Protein AF-A0A9X8HLZ5-F1 (afdb_monomer_lite)

pLDDT: mean 75.94, std 20.64, range [24.73, 98.62]

Structure (mmCIF, N/CA/C/O backbone):
data_AF-A0A9X8HLZ5-F1
#
_entry.id   AF-A0A9X8HLZ5-F1
#
loop_
_atom_site.group_PDB
_atom_site.id
_atom_site.type_symbol
_atom_site.label_atom_id
_atom_site.label_alt_id
_atom_site.label_comp_id
_atom_site.label_asym_id
_atom_site.label_entity_id
_atom_site.label_seq_id
_atom_site.pdbx_PDB_ins_code
_atom_site.Cartn_x
_atom_site.Cartn_y
_atom_site.Cartn_z
_atom_site.occupancy
_atom_site.B_iso_or_equiv
_atom_site.auth_seq_id
_atom_site.auth_comp_id
_atom_site.auth_asym_id
_atom_site.auth_atom_id
_atom_site.pdbx_PDB_model_num
ATOM 1 N N . MET A 1 1 ? 33.616 -67.149 -37.146 1.00 37.12 1 MET A N 1
ATOM 2 C CA . MET A 1 1 ? 33.728 -65.700 -37.429 1.00 37.12 1 MET A CA 1
ATOM 3 C C . MET A 1 1 ? 32.736 -64.942 -36.560 1.00 37.12 1 MET A C 1
ATOM 5 O O . MET A 1 1 ? 31.757 -65.526 -36.123 1.00 37.12 1 MET A O 1
ATOM 9 N N . ARG A 1 2 ? 33.101 -63.704 -36.229 1.00 33.69 2 ARG A N 1
ATOM 10 C CA . ARG A 1 2 ? 32.621 -62.844 -35.140 1.00 33.69 2 ARG A CA 1
ATOM 11 C C . ARG A 1 2 ? 31.126 -62.488 -35.168 1.00 33.69 2 ARG A C 1
ATOM 13 O O . ARG A 1 2 ? 30.494 -62.463 -36.214 1.00 33.69 2 ARG A O 1
ATOM 20 N N . ALA A 1 3 ? 30.654 -62.148 -33.969 1.00 32.62 3 ALA A N 1
ATOM 21 C CA . ALA A 1 3 ? 29.409 -61.476 -33.618 1.00 32.62 3 ALA A CA 1
ATOM 22 C C . ALA A 1 3 ? 29.100 -60.219 -34.459 1.00 32.62 3 ALA A C 1
ATOM 24 O O . ALA A 1 3 ? 30.023 -59.551 -34.913 1.00 32.62 3 ALA A O 1
ATOM 25 N N . TYR A 1 4 ? 27.821 -59.856 -34.595 1.00 30.16 4 TYR A N 1
ATOM 26 C CA . TYR A 1 4 ? 27.177 -58.788 -33.808 1.00 30.16 4 TYR A CA 1
ATOM 27 C C . TYR A 1 4 ? 25.708 -58.624 -34.236 1.00 30.16 4 TYR A C 1
ATOM 29 O O . TYR A 1 4 ? 25.389 -58.521 -35.417 1.00 30.16 4 TYR A O 1
ATOM 37 N N . ARG A 1 5 ? 24.810 -58.600 -33.245 1.00 37.19 5 ARG A N 1
ATOM 38 C CA . ARG A 1 5 ? 23.422 -58.143 -33.382 1.00 37.19 5 ARG A CA 1
ATOM 39 C C . ARG A 1 5 ? 23.439 -56.628 -33.594 1.00 37.19 5 ARG A C 1
ATOM 41 O O . ARG A 1 5 ? 24.041 -55.928 -32.785 1.00 37.19 5 ARG A O 1
ATOM 48 N N . ILE A 1 6 ? 22.745 -56.131 -34.614 1.00 34.34 6 ILE A N 1
ATOM 49 C CA . ILE A 1 6 ? 22.405 -54.709 -34.739 1.00 34.34 6 ILE A CA 1
ATOM 50 C C . ILE A 1 6 ? 20.900 -54.595 -34.495 1.00 34.34 6 ILE A C 1
ATOM 52 O O . ILE A 1 6 ? 20.089 -54.933 -35.352 1.00 34.34 6 ILE A O 1
ATOM 56 N N . LEU A 1 7 ? 20.539 -54.174 -33.281 1.00 32.47 7 LEU A N 1
ATOM 57 C CA . LEU A 1 7 ? 19.234 -53.588 -32.993 1.00 32.47 7 LEU A CA 1
ATOM 58 C C . LEU A 1 7 ? 19.283 -52.128 -33.457 1.00 32.47 7 LEU A C 1
ATOM 60 O O . LEU A 1 7 ? 19.985 -51.318 -32.855 1.00 32.47 7 LEU A O 1
ATOM 64 N N . SER A 1 8 ? 18.528 -51.784 -34.498 1.00 32.41 8 SER A N 1
ATOM 65 C CA . SER A 1 8 ? 18.196 -50.390 -34.798 1.00 32.41 8 SER A CA 1
ATOM 66 C C . SER A 1 8 ? 17.020 -49.973 -33.919 1.00 32.41 8 SER A C 1
ATOM 68 O O . SER A 1 8 ? 15.861 -50.187 -34.264 1.00 32.41 8 SER A O 1
ATOM 70 N N . ALA A 1 9 ? 17.328 -49.396 -32.759 1.00 32.34 9 ALA A N 1
ATOM 71 C CA . ALA A 1 9 ? 16.375 -48.604 -31.999 1.00 32.34 9 ALA A CA 1
ATOM 72 C C . ALA A 1 9 ? 16.213 -47.253 -32.712 1.00 32.34 9 ALA A C 1
ATOM 74 O O . ALA A 1 9 ? 17.136 -46.441 -32.739 1.00 32.34 9 ALA A O 1
ATOM 75 N N . ALA A 1 10 ? 15.050 -47.027 -33.322 1.00 34.44 10 ALA A N 1
ATOM 76 C CA . ALA A 1 10 ? 14.630 -45.695 -33.726 1.00 34.44 10 ALA A CA 1
ATOM 77 C C . ALA A 1 10 ? 14.297 -44.913 -32.450 1.00 34.44 10 ALA A C 1
ATOM 79 O O . ALA A 1 10 ? 13.217 -45.050 -31.876 1.00 34.44 10 ALA A O 1
ATOM 80 N N . THR A 1 11 ? 15.275 -44.153 -31.966 1.00 30.05 11 THR A N 1
ATOM 81 C CA . THR A 1 11 ? 15.127 -43.238 -30.839 1.00 30.05 11 THR A CA 1
ATOM 82 C C . THR A 1 11 ? 14.145 -42.142 -31.233 1.00 30.05 11 THR A C 1
ATOM 84 O O . THR A 1 11 ? 14.472 -41.221 -31.979 1.00 30.05 11 THR A O 1
ATOM 87 N N . LEU A 1 12 ? 12.920 -42.261 -30.730 1.00 30.88 12 LEU A N 1
ATOM 88 C CA . LEU A 1 12 ? 11.978 -41.161 -30.624 1.00 30.88 12 LEU A CA 1
ATOM 89 C C . LEU A 1 12 ? 12.661 -40.096 -29.748 1.00 30.88 12 LEU A C 1
ATOM 91 O O . LEU A 1 12 ? 12.781 -40.276 -28.536 1.00 30.88 12 LEU A O 1
ATOM 95 N N . CYS A 1 13 ? 13.164 -39.016 -30.350 1.00 27.31 13 CYS A N 1
ATOM 96 C CA . CYS A 1 13 ? 13.593 -37.826 -29.617 1.00 27.31 13 CYS A CA 1
ATOM 97 C C . CYS A 1 13 ? 12.353 -37.146 -29.024 1.00 27.31 13 CYS A C 1
ATOM 99 O O . CYS A 1 13 ? 11.880 -36.123 -29.514 1.00 27.31 13 CYS A O 1
ATOM 101 N N . LEU A 1 14 ? 11.823 -37.726 -27.949 1.00 27.14 14 LEU A N 1
ATOM 102 C CA . LEU A 1 14 ? 11.113 -36.972 -26.934 1.00 27.14 14 LEU A CA 1
ATOM 103 C C . LEU A 1 14 ? 12.160 -36.066 -26.295 1.00 27.14 14 LEU A C 1
ATOM 105 O O . LEU A 1 14 ? 12.880 -36.468 -25.383 1.00 27.14 14 LEU A O 1
ATOM 109 N N . VAL A 1 15 ? 12.267 -34.838 -26.798 1.00 27.44 15 VAL A N 1
ATOM 110 C CA . VAL A 1 15 ? 12.816 -33.749 -25.998 1.00 27.44 15 VAL A CA 1
ATOM 111 C C . VAL A 1 15 ? 11.795 -33.532 -24.888 1.00 27.44 15 VAL A C 1
ATOM 113 O O . VAL A 1 15 ? 10.882 -32.719 -24.998 1.00 27.44 15 VAL A O 1
ATOM 116 N N . SER A 1 16 ? 11.906 -34.326 -23.825 1.00 27.17 16 SER A N 1
ATOM 117 C CA . SER A 1 16 ? 11.412 -33.928 -22.524 1.00 27.17 16 SER A CA 1
ATOM 118 C C . SER A 1 16 ? 12.190 -32.665 -22.189 1.00 27.17 16 SER A C 1
ATOM 120 O O . SER A 1 16 ? 13.327 -32.730 -21.719 1.00 27.17 16 SER A O 1
ATOM 122 N N . ALA A 1 17 ? 11.611 -31.509 -22.509 1.00 26.41 17 ALA A N 1
ATOM 123 C CA . ALA A 1 17 ? 11.957 -30.287 -21.824 1.00 26.41 17 ALA A CA 1
ATOM 124 C C . ALA A 1 17 ? 11.642 -30.576 -20.361 1.00 26.41 17 ALA A C 1
ATOM 126 O O . ALA A 1 17 ? 10.490 -30.523 -19.931 1.00 26.41 17 ALA A O 1
ATOM 127 N N . SER A 1 18 ? 12.662 -31.021 -19.633 1.00 25.97 18 SER A N 1
ATOM 128 C CA . SER A 1 18 ? 12.660 -31.065 -18.190 1.00 25.97 18 SER A CA 1
ATOM 129 C C . SER A 1 18 ? 12.187 -29.686 -17.777 1.00 25.97 18 SER A C 1
ATOM 131 O O . SER A 1 18 ? 12.886 -28.698 -18.007 1.00 25.97 18 SER A O 1
ATOM 133 N N . ALA A 1 19 ? 10.959 -29.607 -17.269 1.00 26.52 19 ALA A N 1
ATOM 134 C CA . ALA A 1 19 ? 10.502 -28.452 -16.542 1.00 26.52 19 ALA A CA 1
ATOM 135 C C . ALA A 1 19 ? 11.485 -28.323 -15.381 1.00 26.52 19 ALA A C 1
ATOM 137 O O . ALA A 1 19 ? 11.341 -28.980 -14.351 1.00 26.52 19 ALA A O 1
ATOM 138 N N . SER A 1 20 ? 12.538 -27.534 -15.586 1.00 24.73 20 SER A N 1
ATOM 139 C CA . SER A 1 20 ? 13.314 -26.943 -14.516 1.00 24.73 20 SER A CA 1
ATOM 140 C C . SER A 1 20 ? 12.320 -26.053 -13.798 1.00 24.73 20 SER A C 1
ATOM 142 O O . SER A 1 20 ? 12.172 -24.873 -14.112 1.00 24.73 20 SER A O 1
ATOM 144 N N . ALA A 1 21 ? 11.535 -26.685 -12.923 1.00 25.62 21 ALA A N 1
ATOM 145 C CA . ALA A 1 21 ? 10.661 -26.045 -11.979 1.00 25.62 21 ALA A CA 1
ATOM 146 C C . ALA A 1 21 ? 11.506 -24.947 -11.357 1.00 25.62 21 ALA A C 1
ATOM 148 O O . ALA A 1 21 ? 12.545 -25.219 -10.756 1.00 25.62 21 ALA A O 1
ATOM 149 N N . PHE A 1 22 ? 11.112 -23.712 -11.642 1.00 27.00 22 PHE A N 1
ATOM 150 C CA . PHE A 1 22 ? 11.753 -22.507 -11.167 1.00 27.00 22 PHE A CA 1
ATOM 151 C C . PHE A 1 22 ? 11.842 -22.637 -9.645 1.00 27.00 22 PHE A C 1
ATOM 153 O O . PHE A 1 22 ? 10.872 -22.387 -8.931 1.00 27.00 22 PHE A O 1
ATOM 160 N N . GLN A 1 23 ? 12.989 -23.086 -9.135 1.00 25.28 23 GLN A N 1
ATOM 161 C CA . GLN A 1 23 ? 13.252 -23.188 -7.707 1.00 25.28 23 GLN A CA 1
ATOM 162 C C . GLN A 1 23 ? 13.650 -21.796 -7.209 1.00 25.28 23 GLN A C 1
ATOM 164 O O . GLN A 1 23 ? 14.666 -21.596 -6.551 1.00 25.28 23 GLN A O 1
ATOM 169 N N . LEU A 1 24 ? 12.798 -20.812 -7.509 1.00 31.27 24 LEU A N 1
ATOM 170 C CA . LEU A 1 24 ? 12.560 -19.700 -6.613 1.00 31.27 24 LEU A CA 1
ATOM 171 C C . LEU A 1 24 ? 11.940 -20.324 -5.374 1.00 31.27 24 LEU A C 1
ATOM 173 O O . LEU A 1 24 ? 10.726 -20.374 -5.221 1.00 31.27 24 LEU A O 1
ATOM 177 N N . SER A 1 25 ? 12.785 -20.868 -4.504 1.00 29.88 25 SER A N 1
ATOM 178 C CA . SER A 1 25 ? 12.385 -21.015 -3.123 1.00 29.88 25 SER A CA 1
ATOM 179 C C . SER A 1 25 ? 11.988 -19.603 -2.682 1.00 29.88 25 SER A C 1
ATOM 181 O O . SER A 1 25 ? 12.863 -18.727 -2.671 1.00 29.88 25 SER A O 1
ATOM 183 N N . PRO A 1 26 ? 10.725 -19.349 -2.287 1.00 37.91 26 PRO A N 1
ATOM 184 C CA . PRO A 1 26 ? 10.360 -18.108 -1.593 1.00 37.91 26 PRO A CA 1
ATOM 185 C C . PRO A 1 26 ? 11.241 -17.882 -0.340 1.00 37.91 26 PRO A C 1
ATOM 187 O O . PRO A 1 26 ? 11.272 -16.795 0.235 1.00 37.91 26 PRO A O 1
ATOM 190 N N . TYR A 1 27 ? 12.005 -18.919 0.032 1.00 44.00 27 TYR A N 1
ATOM 191 C CA . TYR A 1 27 ? 12.916 -19.065 1.153 1.00 44.00 27 TYR A CA 1
ATOM 192 C C . TYR A 1 27 ? 14.403 -19.212 0.746 1.00 44.00 27 TYR A C 1
ATOM 194 O O . TYR A 1 27 ? 15.229 -19.532 1.590 1.00 44.00 27 TYR A O 1
ATOM 202 N N . GLY A 1 28 ? 14.793 -19.046 -0.524 1.00 34.53 28 GLY A N 1
ATOM 203 C CA . GLY A 1 28 ? 16.153 -19.397 -0.978 1.00 34.53 28 GLY A CA 1
ATOM 204 C C . GLY A 1 28 ? 17.213 -18.335 -0.688 1.00 34.53 28 GLY A C 1
ATOM 205 O O . GLY A 1 28 ? 18.357 -18.659 -0.385 1.00 34.53 28 GLY A O 1
ATOM 206 N N . LYS A 1 29 ? 16.827 -17.056 -0.756 1.00 37.06 29 LYS A N 1
ATOM 207 C CA . LYS A 1 29 ? 17.722 -15.916 -0.479 1.00 37.06 29 LYS A CA 1
ATOM 208 C C . LYS A 1 29 ? 17.251 -15.016 0.666 1.00 37.06 29 LYS A C 1
ATOM 210 O O . LYS A 1 29 ? 18.007 -14.163 1.113 1.00 37.06 29 LYS A O 1
ATOM 215 N N . VAL A 1 30 ? 16.035 -15.226 1.179 1.00 42.03 30 VAL A N 1
ATOM 216 C CA . VAL A 1 30 ? 15.462 -14.464 2.307 1.00 42.03 30 VAL A CA 1
ATOM 217 C C . VAL A 1 30 ? 15.007 -15.424 3.405 1.00 42.03 30 VAL A C 1
ATOM 219 O O . VAL A 1 30 ? 13.880 -15.382 3.883 1.00 42.03 30 VAL A O 1
ATOM 222 N N . ASN A 1 31 ? 15.891 -16.345 3.776 1.00 40.84 31 ASN A N 1
ATOM 223 C CA . ASN A 1 31 ? 15.693 -17.220 4.919 1.00 40.84 31 ASN A CA 1
ATOM 224 C C . ASN A 1 31 ? 16.885 -17.082 5.859 1.00 40.84 31 ASN A C 1
ATOM 226 O O . ASN A 1 31 ? 17.795 -17.897 5.887 1.00 40.84 31 ASN A O 1
ATOM 230 N N . ASN A 1 32 ? 16.833 -16.044 6.681 1.00 41.12 32 ASN A N 1
ATOM 231 C CA . ASN A 1 32 ? 16.900 -16.342 8.098 1.00 41.12 32 ASN A CA 1
ATOM 232 C C . ASN A 1 32 ? 15.440 -16.489 8.502 1.00 41.12 32 ASN A C 1
ATOM 234 O O . ASN A 1 32 ? 14.695 -15.536 8.293 1.00 41.12 32 ASN A O 1
ATOM 238 N N . GLY A 1 33 ? 15.015 -17.634 9.045 1.00 51.25 33 GLY A N 1
ATOM 239 C CA . GLY A 1 33 ? 13.619 -17.937 9.412 1.00 51.25 33 GLY A CA 1
ATOM 240 C C . GLY A 1 33 ? 12.989 -17.012 10.465 1.00 51.25 33 GLY A C 1
ATOM 241 O O . GLY A 1 33 ? 12.146 -17.445 11.234 1.00 51.25 33 GLY A O 1
ATOM 242 N N . ALA A 1 34 ? 13.464 -15.777 10.583 1.00 52.00 34 ALA A N 1
ATOM 243 C CA . ALA A 1 34 ? 12.888 -14.657 11.286 1.00 52.00 34 ALA A CA 1
ATOM 244 C C . ALA A 1 34 ? 11.563 -14.208 10.648 1.00 52.00 34 ALA A C 1
ATOM 246 O O . ALA A 1 34 ? 10.612 -14.039 11.401 1.00 52.00 34 ALA A O 1
ATOM 247 N N . TYR A 1 35 ? 11.459 -14.060 9.310 1.00 52.78 35 TYR A N 1
ATOM 248 C CA . TYR A 1 35 ? 10.213 -13.571 8.669 1.00 52.78 35 TYR A CA 1
ATOM 249 C C . TYR A 1 35 ? 9.028 -14.484 8.995 1.00 52.78 35 TYR A C 1
ATOM 251 O O . TYR A 1 35 ? 8.065 -14.036 9.597 1.00 52.78 35 TYR A O 1
ATOM 259 N N . THR A 1 36 ? 9.174 -15.789 8.769 1.00 50.19 36 THR A N 1
ATOM 260 C CA . THR A 1 36 ? 8.176 -16.820 9.115 1.00 50.19 36 THR A CA 1
ATOM 261 C C . THR A 1 36 ? 8.025 -17.095 10.617 1.00 50.19 36 THR A C 1
ATOM 263 O O . THR A 1 36 ? 7.113 -17.801 11.031 1.00 50.19 36 THR A O 1
ATOM 266 N N . ARG A 1 37 ? 8.945 -16.613 11.465 1.00 54.00 37 ARG A N 1
ATOM 267 C CA . ARG A 1 37 ? 8.788 -16.681 12.931 1.00 54.00 37 ARG A CA 1
ATOM 268 C C . ARG A 1 37 ? 7.886 -15.566 13.450 1.00 54.00 37 ARG A C 1
ATOM 270 O O . ARG A 1 37 ? 7.232 -15.750 14.474 1.00 54.00 37 ARG A O 1
ATOM 277 N N . VAL A 1 38 ? 7.900 -14.421 12.775 1.00 56.06 38 VAL A N 1
ATOM 278 C CA . VAL A 1 38 ? 7.141 -13.224 13.140 1.00 56.06 38 VAL A CA 1
ATOM 279 C C . VAL A 1 38 ? 5.783 -13.216 12.438 1.00 56.06 38 VAL A C 1
ATOM 281 O O . VAL A 1 38 ? 4.764 -13.056 13.106 1.00 56.06 38 VAL A O 1
ATOM 284 N N . PHE A 1 39 ? 5.765 -13.473 11.131 1.00 60.56 39 PHE A N 1
ATOM 285 C CA . PHE A 1 39 ? 4.564 -13.595 10.308 1.00 60.56 39 PHE A CA 1
ATOM 286 C C . PHE A 1 39 ? 4.143 -15.056 10.175 1.00 60.56 39 PHE A C 1
ATOM 288 O O . PHE A 1 39 ? 4.981 -15.955 10.232 1.00 60.56 39 PHE A O 1
ATOM 295 N N . SER A 1 40 ? 2.833 -15.295 10.077 1.00 53.09 40 SER A N 1
ATOM 296 C CA . SER A 1 40 ? 2.252 -16.630 10.236 1.00 53.09 40 SER A CA 1
ATOM 297 C C . SER A 1 40 ? 2.721 -17.597 9.143 1.00 53.09 40 SER A C 1
ATOM 299 O O . SER A 1 40 ? 3.155 -18.696 9.491 1.00 53.09 40 SER A O 1
ATOM 301 N N . GLU A 1 41 ? 2.679 -17.185 7.868 1.00 64.75 41 GLU A N 1
ATOM 302 C CA . GLU A 1 41 ? 2.936 -17.993 6.666 1.00 64.75 41 GLU A CA 1
ATOM 303 C C . GLU A 1 41 ? 3.273 -17.089 5.453 1.00 64.75 41 GLU A C 1
ATOM 305 O O . GLU A 1 41 ? 2.963 -15.902 5.458 1.00 64.75 41 GLU A O 1
ATOM 310 N N . ALA A 1 42 ? 3.891 -17.630 4.391 1.00 71.69 42 ALA A N 1
ATOM 311 C CA . ALA A 1 42 ? 4.260 -16.869 3.178 1.00 71.69 42 ALA A CA 1
ATOM 312 C C . ALA A 1 42 ? 3.091 -16.740 2.173 1.00 71.69 42 ALA A C 1
ATOM 314 O O . ALA A 1 42 ? 3.230 -17.039 0.981 1.00 71.69 42 ALA A O 1
ATOM 315 N N . VAL A 1 43 ? 1.899 -16.407 2.676 1.00 77.00 43 VAL A N 1
ATOM 316 C CA . VAL A 1 43 ? 0.653 -16.396 1.889 1.00 77.00 43 VAL A CA 1
ATOM 317 C C . VAL A 1 43 ? 0.746 -15.375 0.755 1.00 77.00 43 VAL A C 1
ATOM 319 O O . VAL A 1 43 ? 0.495 -15.725 -0.402 1.00 77.00 43 VAL A O 1
ATOM 322 N N . HIS A 1 44 ? 1.185 -14.151 1.056 1.00 84.50 44 HIS A N 1
ATOM 323 C CA . HIS A 1 44 ? 1.284 -13.063 0.081 1.00 84.50 44 HIS A CA 1
ATOM 324 C C . HIS A 1 44 ? 2.298 -13.356 -1.019 1.00 84.50 44 HIS A C 1
ATOM 326 O O . HIS A 1 44 ? 2.036 -13.122 -2.201 1.00 84.50 44 HIS A O 1
ATOM 332 N N . GLU A 1 45 ? 3.445 -13.941 -0.672 1.00 85.31 45 GLU A N 1
ATOM 333 C CA . GLU A 1 45 ? 4.454 -14.322 -1.654 1.00 85.31 45 GLU A CA 1
ATOM 334 C C . GLU A 1 45 ? 3.947 -15.419 -2.586 1.00 85.31 45 GLU A C 1
ATOM 336 O O . GLU A 1 45 ? 4.114 -15.323 -3.803 1.00 85.31 45 GLU A O 1
ATOM 341 N N . ASN A 1 46 ? 3.281 -16.437 -2.038 1.00 84.25 46 ASN A N 1
ATOM 342 C CA . ASN A 1 46 ? 2.741 -17.540 -2.826 1.00 84.25 46 ASN A CA 1
ATOM 343 C C . ASN A 1 46 ? 1.625 -17.073 -3.773 1.00 84.25 46 ASN A C 1
ATOM 345 O O . ASN A 1 46 ? 1.627 -17.442 -4.952 1.00 84.25 46 ASN A O 1
ATOM 349 N N . LEU A 1 47 ? 0.708 -16.225 -3.296 1.00 84.38 47 LEU A N 1
ATOM 350 C CA . LEU A 1 47 ? -0.346 -15.629 -4.123 1.00 84.38 47 LEU A CA 1
ATOM 351 C C . LEU A 1 47 ? 0.234 -14.719 -5.209 1.00 84.38 47 LEU A C 1
ATOM 353 O O . LEU A 1 47 ? -0.199 -14.778 -6.362 1.00 84.38 47 LEU A O 1
ATOM 357 N N . THR A 1 48 ? 1.260 -13.936 -4.878 1.00 90.69 48 THR A N 1
ATOM 358 C CA . THR A 1 48 ? 1.954 -13.067 -5.835 1.00 90.69 48 THR A CA 1
ATOM 359 C C . THR A 1 48 ? 2.637 -13.886 -6.933 1.00 90.69 48 THR A C 1
ATOM 361 O O . THR A 1 48 ? 2.435 -13.614 -8.115 1.00 90.69 48 THR A O 1
ATOM 364 N N . LEU A 1 49 ? 3.368 -14.952 -6.582 1.00 90.88 49 LEU A N 1
ATOM 365 C CA . LEU A 1 49 ? 3.994 -15.856 -7.557 1.00 90.88 49 LEU A CA 1
ATOM 366 C C . LEU A 1 49 ? 2.963 -16.549 -8.457 1.00 90.88 49 LEU A C 1
ATOM 368 O O . LEU A 1 49 ? 3.184 -16.676 -9.662 1.00 90.88 49 LEU A O 1
ATOM 372 N N . ALA A 1 50 ? 1.834 -16.990 -7.897 1.00 88.19 50 ALA A N 1
ATOM 373 C CA . ALA A 1 50 ? 0.747 -17.571 -8.682 1.00 88.19 50 ALA A CA 1
ATOM 374 C C . ALA A 1 50 ? 0.158 -16.551 -9.673 1.00 88.19 50 ALA A C 1
ATOM 376 O O . ALA A 1 50 ? -0.050 -16.876 -10.843 1.00 88.19 50 ALA A O 1
ATOM 377 N N . SER A 1 51 ? -0.023 -15.306 -9.232 1.00 91.81 51 SER A N 1
ATOM 378 C CA . SER A 1 51 ? -0.557 -14.214 -10.053 1.00 91.81 51 SER A CA 1
ATOM 379 C C . SER A 1 51 ? 0.387 -13.836 -11.199 1.00 91.81 51 SER A C 1
ATOM 381 O O . SER A 1 51 ? -0.072 -13.648 -12.322 1.00 91.81 51 SER A O 1
ATOM 383 N N . ILE A 1 52 ? 1.709 -13.817 -10.972 1.00 94.12 52 ILE A N 1
ATOM 384 C CA . ILE A 1 52 ? 2.714 -13.600 -12.035 1.00 94.12 52 ILE A CA 1
ATOM 385 C C . ILE A 1 52 ? 2.591 -14.661 -13.135 1.00 94.12 52 ILE A C 1
ATOM 387 O O . ILE A 1 52 ? 2.631 -14.335 -14.322 1.00 94.12 52 ILE A O 1
ATOM 391 N N . ARG A 1 53 ? 2.427 -15.937 -12.757 1.00 92.12 53 ARG A N 1
ATOM 392 C CA . ARG A 1 53 ? 2.302 -17.038 -13.728 1.00 92.12 53 ARG A CA 1
ATOM 393 C C . ARG A 1 53 ? 1.070 -16.862 -14.619 1.00 92.12 53 ARG A C 1
ATOM 395 O O . ARG A 1 53 ? 1.159 -17.104 -15.824 1.00 92.12 53 ARG A O 1
ATOM 402 N N . GLN A 1 54 ? -0.041 -16.406 -14.037 1.00 92.00 54 GLN A N 1
ATOM 403 C CA . GLN A 1 54 ? -1.312 -16.191 -14.733 1.00 92.00 54 GLN A CA 1
ATOM 404 C C . GLN A 1 54 ? -1.367 -14.872 -15.524 1.00 92.00 54 GLN A C 1
ATOM 406 O O . GLN A 1 54 ? -2.128 -14.778 -16.485 1.00 92.00 54 GLN A O 1
ATOM 411 N N . ALA A 1 55 ? -0.573 -13.863 -15.154 1.00 94.75 55 ALA A N 1
ATOM 412 C CA . ALA A 1 55 ? -0.608 -12.545 -15.780 1.00 94.75 55 ALA A CA 1
ATOM 413 C C . ALA A 1 55 ? -0.315 -12.599 -17.289 1.00 94.75 55 ALA A C 1
ATOM 415 O O . ALA A 1 55 ? 0.586 -13.308 -17.753 1.00 94.75 55 ALA A O 1
ATOM 416 N N . ALA A 1 56 ? -1.061 -11.804 -18.057 1.00 94.81 56 ALA A N 1
ATOM 417 C CA . ALA A 1 56 ? -0.874 -11.631 -19.495 1.00 94.81 56 ALA A CA 1
ATOM 418 C C . ALA A 1 56 ? 0.297 -10.669 -19.785 1.00 94.81 56 ALA A C 1
ATOM 420 O O . ALA A 1 56 ? 0.116 -9.580 -20.318 1.00 94.81 56 ALA A O 1
ATOM 421 N N . ILE A 1 57 ? 1.503 -11.071 -19.381 1.00 94.44 57 ILE A N 1
ATOM 422 C CA . ILE A 1 57 ? 2.767 -10.338 -19.557 1.00 94.44 57 ILE A CA 1
ATOM 423 C C . ILE A 1 57 ? 3.796 -11.219 -20.287 1.00 94.44 57 ILE A C 1
ATOM 425 O O . ILE A 1 57 ? 3.642 -12.444 -20.276 1.00 94.44 57 ILE A O 1
ATOM 429 N N . PRO A 1 58 ? 4.854 -10.646 -20.895 1.00 95.75 58 PRO A N 1
ATOM 430 C CA . PRO A 1 58 ? 5.872 -11.426 -21.599 1.00 95.75 58 PRO A CA 1
ATOM 431 C C . PRO A 1 58 ? 6.532 -12.488 -20.709 1.00 95.75 58 PRO A C 1
ATOM 433 O O . PRO A 1 58 ? 6.918 -12.198 -19.576 1.00 95.75 58 PRO A O 1
ATOM 436 N N . ASP A 1 59 ? 6.749 -13.694 -21.241 1.00 95.31 59 ASP A N 1
ATOM 437 C CA . ASP A 1 59 ? 7.368 -14.801 -20.491 1.00 95.31 59 ASP A CA 1
ATOM 438 C C . ASP A 1 59 ? 8.781 -14.468 -19.996 1.00 95.31 59 ASP A C 1
ATOM 440 O O . ASP A 1 59 ? 9.174 -14.886 -18.908 1.00 95.31 59 ASP A O 1
ATOM 444 N N . ALA A 1 60 ? 9.521 -13.643 -20.744 1.00 95.56 60 ALA A N 1
ATOM 445 C CA . ALA A 1 60 ? 10.820 -13.131 -20.313 1.00 95.56 60 ALA A CA 1
ATOM 446 C C . ALA A 1 60 ? 10.724 -12.354 -18.989 1.00 95.56 60 ALA A C 1
ATOM 448 O O . ALA A 1 60 ? 11.593 -12.497 -18.136 1.00 95.56 60 ALA A O 1
ATOM 449 N N . LEU A 1 61 ? 9.649 -11.583 -18.786 1.00 93.44 61 LEU A N 1
ATOM 450 C CA . LEU A 1 61 ? 9.418 -10.842 -17.547 1.00 93.44 61 LEU A CA 1
ATOM 451 C C . LEU A 1 61 ? 8.963 -11.771 -16.413 1.00 93.44 61 LEU A C 1
ATOM 453 O O . LEU A 1 61 ? 9.384 -11.596 -15.274 1.00 93.44 61 LEU A O 1
ATOM 457 N N . LYS A 1 62 ? 8.165 -12.805 -16.719 1.00 94.12 62 LYS A N 1
ATOM 458 C CA . LYS A 1 62 ? 7.787 -13.848 -15.744 1.00 94.12 62 LYS A CA 1
ATOM 459 C C . LYS A 1 62 ? 8.984 -14.645 -15.223 1.00 94.12 62 LYS A C 1
ATOM 461 O O . LYS A 1 62 ? 8.884 -15.224 -14.147 1.00 94.12 62 LYS A O 1
ATOM 466 N N . ALA A 1 63 ? 10.072 -14.699 -15.990 1.00 92.19 63 ALA A N 1
ATOM 467 C CA . ALA A 1 63 ? 11.334 -15.328 -15.616 1.00 92.19 63 ALA A CA 1
A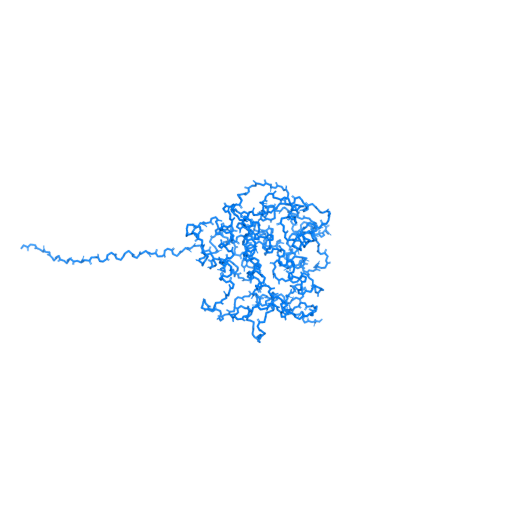TOM 468 C C . ALA A 1 63 ? 12.382 -14.327 -15.086 1.00 92.19 63 ALA A C 1
ATOM 470 O O . ALA A 1 63 ? 13.459 -14.747 -14.659 1.00 92.19 63 ALA A O 1
ATOM 471 N N . ASP A 1 64 ? 12.101 -13.020 -15.108 1.00 93.38 64 ASP A N 1
ATOM 472 C CA . ASP A 1 64 ? 13.050 -11.998 -14.674 1.00 93.38 64 ASP A CA 1
ATOM 473 C C . ASP A 1 64 ? 13.135 -11.942 -13.143 1.00 93.38 64 ASP A C 1
ATOM 475 O O . ASP A 1 64 ? 12.168 -11.648 -12.435 1.00 93.38 64 ASP A O 1
ATOM 479 N N . GLN A 1 65 ? 14.330 -12.214 -12.621 1.00 91.38 65 GLN A N 1
ATOM 480 C CA . GLN A 1 65 ? 14.560 -12.292 -11.183 1.00 91.38 65 GLN A CA 1
ATOM 481 C C . GLN A 1 65 ? 14.329 -10.945 -10.484 1.00 91.38 65 GLN A C 1
ATOM 483 O O . GLN A 1 65 ? 13.765 -10.919 -9.392 1.00 91.38 65 GLN A O 1
ATOM 488 N N . ASN A 1 66 ? 14.731 -9.829 -11.100 1.00 90.44 66 ASN A N 1
ATOM 489 C CA . ASN A 1 66 ? 14.598 -8.504 -10.494 1.00 90.44 66 ASN A CA 1
ATOM 490 C C . ASN A 1 66 ? 13.129 -8.081 -10.407 1.00 90.44 66 ASN A C 1
ATOM 492 O O . ASN A 1 66 ? 12.719 -7.480 -9.410 1.00 90.44 66 ASN A O 1
ATOM 496 N N . PHE A 1 67 ? 12.337 -8.405 -11.429 1.00 94.50 67 PHE A N 1
ATOM 497 C CA . PHE A 1 67 ? 10.896 -8.211 -11.451 1.00 94.50 67 PHE A CA 1
ATOM 498 C C . PHE A 1 67 ? 10.238 -8.972 -10.304 1.00 94.50 67 PHE A C 1
ATOM 500 O O . PHE A 1 67 ? 9.573 -8.355 -9.472 1.00 94.50 67 PHE A O 1
ATOM 507 N N . ILE A 1 68 ? 10.492 -10.279 -10.207 1.00 94.75 68 ILE A N 1
ATOM 508 C CA . ILE A 1 68 ? 9.890 -11.134 -9.179 1.00 94.75 68 ILE A CA 1
ATOM 509 C C . ILE A 1 68 ? 10.322 -10.695 -7.776 1.00 94.75 68 ILE A C 1
ATOM 511 O O . ILE A 1 68 ? 9.474 -10.499 -6.907 1.00 94.75 68 ILE A O 1
ATOM 515 N N . GLU A 1 69 ? 11.622 -10.501 -7.538 1.00 90.88 69 GLU A N 1
ATOM 516 C CA . GLU A 1 69 ? 12.139 -10.112 -6.220 1.00 90.88 69 GLU A CA 1
ATOM 517 C C . GLU A 1 69 ? 11.602 -8.748 -5.772 1.00 90.88 69 GLU A C 1
ATOM 519 O O . GLU A 1 69 ? 11.225 -8.595 -4.608 1.00 90.88 69 GLU A O 1
ATOM 524 N N . SER A 1 70 ? 11.508 -7.772 -6.683 1.00 92.69 70 SER A N 1
ATOM 525 C CA . SER A 1 70 ? 10.956 -6.451 -6.361 1.00 92.69 70 SER A CA 1
ATOM 526 C C . SER A 1 70 ? 9.452 -6.511 -6.091 1.00 92.69 70 SER A C 1
ATOM 528 O O . SER A 1 70 ? 8.978 -5.830 -5.187 1.00 92.69 70 SER A O 1
ATOM 530 N N . LEU A 1 71 ? 8.699 -7.344 -6.821 1.00 94.94 71 LEU A N 1
ATOM 531 C CA . LEU A 1 71 ? 7.263 -7.524 -6.592 1.00 94.94 71 LEU A CA 1
ATOM 532 C C . LEU A 1 71 ? 6.992 -8.179 -5.231 1.00 94.94 71 LEU A C 1
ATOM 534 O O . LEU A 1 71 ? 6.141 -7.722 -4.475 1.00 94.94 71 LEU A O 1
ATOM 538 N N . ILE A 1 72 ? 7.771 -9.205 -4.882 1.00 91.81 72 ILE A N 1
ATOM 539 C CA . ILE A 1 72 ? 7.702 -9.876 -3.578 1.00 91.81 72 ILE A CA 1
ATOM 540 C C . ILE A 1 72 ? 8.127 -8.936 -2.448 1.00 91.81 72 ILE A C 1
ATOM 542 O O . ILE A 1 72 ? 7.513 -8.920 -1.382 1.00 91.81 72 ILE A O 1
ATOM 546 N N . ALA A 1 73 ? 9.158 -8.117 -2.663 1.00 90.00 73 ALA A N 1
ATOM 547 C CA . ALA A 1 73 ? 9.504 -7.065 -1.720 1.00 90.00 73 ALA A CA 1
ATOM 548 C C . ALA A 1 73 ? 8.371 -6.030 -1.591 1.00 90.00 73 ALA A C 1
ATOM 550 O O . ALA A 1 73 ? 8.114 -5.546 -0.494 1.00 90.00 73 ALA A O 1
ATOM 551 N N . GLY A 1 74 ? 7.656 -5.716 -2.667 1.00 93.75 74 GLY A N 1
ATOM 552 C CA . GLY A 1 74 ? 6.485 -4.851 -2.605 1.00 93.75 74 GLY A CA 1
ATOM 553 C C . GLY A 1 74 ? 5.380 -5.453 -1.747 1.00 93.75 74 GLY A C 1
ATOM 554 O O . GLY A 1 74 ? 4.877 -4.780 -0.856 1.00 93.75 74 GLY A O 1
ATOM 555 N N . ALA A 1 75 ? 5.073 -6.737 -1.957 1.00 92.81 75 ALA A N 1
ATOM 556 C CA . ALA A 1 75 ? 4.065 -7.448 -1.173 1.00 92.81 75 ALA A CA 1
ATOM 557 C C . ALA A 1 75 ? 4.392 -7.387 0.326 1.00 92.81 75 ALA A C 1
ATOM 559 O O . ALA A 1 75 ? 3.600 -6.919 1.125 1.00 92.81 75 ALA A O 1
ATOM 560 N N . ARG A 1 76 ? 5.637 -7.680 0.704 1.00 89.69 76 ARG A N 1
ATOM 561 C CA . ARG A 1 76 ? 6.088 -7.602 2.105 1.00 89.69 76 ARG A CA 1
ATOM 562 C C . ARG A 1 76 ? 6.113 -6.190 2.706 1.00 89.69 76 ARG A C 1
ATOM 564 O O . ARG A 1 76 ? 6.372 -6.061 3.899 1.00 89.69 76 ARG A O 1
ATOM 571 N N . TRP A 1 77 ? 5.995 -5.132 1.901 1.00 92.06 77 TRP A N 1
ATOM 572 C CA . TRP A 1 77 ? 6.210 -3.760 2.369 1.00 92.06 77 TRP A CA 1
ATOM 573 C C . TRP A 1 77 ? 5.121 -3.303 3.344 1.00 92.06 77 TRP A C 1
ATOM 575 O O . TRP A 1 77 ? 5.451 -2.616 4.303 1.00 92.06 77 TRP A O 1
ATOM 585 N N . ASN A 1 78 ? 3.861 -3.703 3.146 1.00 92.00 78 ASN A N 1
ATOM 586 C CA . ASN A 1 78 ? 2.769 -3.305 4.045 1.00 92.00 78 ASN A CA 1
ATOM 587 C C . ASN A 1 78 ? 3.019 -3.853 5.461 1.00 92.00 78 ASN A C 1
ATOM 589 O O . ASN A 1 78 ? 2.884 -3.126 6.441 1.00 92.00 78 ASN A O 1
ATOM 593 N N . ASP A 1 79 ? 3.495 -5.098 5.539 1.00 87.69 79 ASP A N 1
ATOM 594 C CA . ASP A 1 79 ? 3.846 -5.777 6.785 1.00 87.69 79 ASP A CA 1
ATOM 595 C C . ASP A 1 79 ? 5.132 -5.258 7.441 1.00 87.69 79 ASP A C 1
ATOM 597 O O . ASP A 1 79 ? 5.210 -5.141 8.662 1.00 87.69 79 ASP A O 1
ATOM 601 N N . ASP A 1 80 ? 6.171 -4.972 6.659 1.00 85.75 80 ASP A N 1
ATOM 602 C CA . ASP A 1 80 ? 7.488 -4.567 7.162 1.00 85.75 80 ASP A CA 1
ATOM 603 C C . ASP A 1 80 ? 8.016 -3.344 6.389 1.00 85.75 80 ASP A C 1
ATOM 605 O O . ASP A 1 80 ? 9.006 -3.447 5.648 1.00 85.75 80 ASP A O 1
ATOM 609 N N . PRO A 1 81 ? 7.385 -2.162 6.554 1.00 85.94 81 PRO A N 1
ATOM 610 C CA . PRO A 1 81 ? 7.687 -0.969 5.753 1.00 85.94 81 PRO A CA 1
ATOM 611 C C . PRO A 1 81 ? 9.095 -0.417 6.013 1.00 85.94 81 PRO A C 1
ATOM 613 O O . PRO A 1 81 ? 9.658 0.289 5.179 1.00 85.94 81 PRO A O 1
ATOM 616 N N . LEU A 1 82 ? 9.686 -0.757 7.164 1.00 81.69 82 LEU A N 1
ATOM 617 C CA . LEU A 1 82 ? 11.053 -0.385 7.545 1.00 81.69 82 LEU A CA 1
ATOM 618 C C . LEU A 1 82 ? 12.071 -1.513 7.296 1.00 81.69 82 LEU A C 1
ATOM 620 O O . LEU A 1 82 ? 13.256 -1.349 7.578 1.00 81.69 82 LEU A O 1
ATOM 624 N N . GLY A 1 83 ? 11.641 -2.662 6.768 1.00 78.69 83 GLY A N 1
ATOM 625 C CA . GLY A 1 83 ? 12.536 -3.751 6.387 1.00 78.69 83 GLY A CA 1
ATOM 626 C C . GLY A 1 83 ? 13.309 -4.391 7.548 1.00 78.69 83 GLY A C 1
ATOM 627 O O . GLY A 1 83 ? 14.431 -4.862 7.323 1.00 78.69 83 GLY A O 1
ATOM 628 N N . PHE A 1 84 ? 12.767 -4.435 8.770 1.00 74.38 84 PHE A N 1
ATOM 629 C CA . PHE A 1 84 ? 13.420 -5.056 9.936 1.00 74.38 84 PHE A CA 1
ATOM 630 C C . PHE A 1 84 ? 13.812 -6.503 9.696 1.00 74.38 84 PHE A C 1
ATOM 632 O O . PHE A 1 84 ? 14.836 -6.981 10.189 1.00 74.38 84 PHE A O 1
ATOM 639 N N . MET A 1 85 ? 13.011 -7.209 8.911 1.00 70.19 85 MET A N 1
ATOM 640 C CA . MET A 1 85 ? 13.236 -8.617 8.656 1.00 70.19 85 MET A CA 1
ATOM 641 C C . MET A 1 85 ? 14.347 -8.832 7.627 1.00 70.19 85 MET A C 1
ATOM 643 O O . MET A 1 85 ? 15.080 -9.816 7.717 1.00 70.19 85 MET A O 1
ATOM 647 N N . LYS A 1 86 ? 14.535 -7.877 6.704 1.00 66.06 86 LYS A N 1
ATOM 648 C CA . LYS A 1 86 ? 15.664 -7.848 5.758 1.00 66.06 86 LYS A CA 1
ATOM 649 C C . LYS A 1 86 ? 16.965 -7.426 6.445 1.00 66.06 86 LYS A C 1
ATOM 651 O O . LYS A 1 86 ? 18.019 -7.973 6.143 1.00 66.06 86 LYS A O 1
ATOM 656 N N . THR A 1 87 ? 16.891 -6.471 7.369 1.00 62.91 87 THR A N 1
ATOM 657 C CA . THR A 1 87 ? 18.052 -5.932 8.101 1.00 62.91 87 THR A CA 1
ATOM 658 C C . THR A 1 87 ? 18.482 -6.806 9.285 1.00 62.91 87 THR A C 1
ATOM 660 O O . THR A 1 87 ? 19.505 -6.535 9.908 1.00 62.91 87 THR A O 1
ATOM 663 N N . GLY A 1 88 ? 17.746 -7.887 9.574 1.00 62.75 88 GLY A N 1
ATOM 664 C CA . GLY A 1 88 ? 18.101 -8.860 10.607 1.00 62.75 88 GLY A CA 1
ATOM 665 C C . GLY A 1 88 ? 17.792 -8.395 12.030 1.00 62.75 88 GLY A C 1
ATOM 666 O O . GLY A 1 88 ? 18.406 -8.891 12.974 1.00 62.75 88 GLY A O 1
ATOM 667 N N . VAL A 1 89 ? 16.830 -7.482 12.204 1.00 68.25 89 VAL A N 1
ATOM 668 C CA . VAL A 1 89 ? 16.453 -6.900 13.504 1.00 68.25 89 VAL A CA 1
ATOM 669 C C . VAL A 1 89 ? 15.008 -7.281 13.906 1.00 68.25 89 VAL A C 1
ATOM 671 O O . VAL A 1 89 ? 14.183 -6.416 14.191 1.00 68.25 89 VAL A O 1
ATOM 674 N N . PRO A 1 90 ? 14.648 -8.581 13.977 1.00 71.06 90 PRO A N 1
ATOM 675 C CA . PRO A 1 90 ? 13.267 -9.017 14.235 1.00 71.06 90 PRO A CA 1
ATOM 676 C C . PRO A 1 90 ? 12.756 -8.670 15.642 1.00 71.06 90 PRO A C 1
ATOM 678 O O . PRO A 1 90 ? 11.552 -8.572 15.868 1.00 71.06 90 PRO A O 1
ATOM 681 N N . VAL A 1 91 ? 13.659 -8.463 16.604 1.00 74.81 91 VAL A N 1
ATOM 682 C CA . VAL A 1 91 ? 13.293 -7.995 17.951 1.00 74.81 91 VAL A CA 1
ATOM 683 C C . VAL A 1 91 ? 12.763 -6.564 17.893 1.00 74.81 91 VAL A C 1
ATOM 685 O O . VAL A 1 91 ? 11.774 -6.245 18.547 1.00 74.81 91 VAL A O 1
ATOM 688 N N . ASP A 1 92 ? 13.390 -5.722 17.075 1.00 76.06 92 ASP A N 1
ATOM 689 C CA . ASP A 1 92 ? 12.998 -4.332 16.873 1.00 76.06 92 ASP A CA 1
ATOM 690 C C . ASP A 1 92 ? 11.617 -4.237 16.218 1.00 76.06 92 ASP A C 1
ATOM 692 O O . ASP A 1 92 ? 10.811 -3.414 16.654 1.00 76.06 92 ASP A O 1
ATOM 696 N N . PHE A 1 93 ? 11.322 -5.127 15.262 1.00 79.69 93 PHE A N 1
ATOM 697 C CA . PHE A 1 93 ? 9.973 -5.320 14.729 1.00 79.69 93 PHE A CA 1
ATOM 698 C C . PHE A 1 93 ? 8.983 -5.661 15.847 1.00 79.69 93 PHE A C 1
ATOM 700 O O . PHE A 1 93 ? 8.013 -4.939 16.060 1.00 79.69 93 PHE A O 1
ATOM 707 N N . TYR A 1 94 ? 9.242 -6.737 16.598 1.00 78.88 94 TYR A N 1
ATOM 708 C CA . TYR A 1 94 ? 8.303 -7.252 17.598 1.00 78.88 94 TYR A CA 1
ATOM 709 C C . TYR A 1 94 ? 8.001 -6.231 18.704 1.00 78.88 94 TYR A C 1
ATOM 711 O O . TYR A 1 94 ? 6.851 -6.070 19.120 1.00 78.88 94 TYR A O 1
ATOM 719 N N . LEU A 1 95 ? 9.026 -5.516 19.174 1.00 80.06 95 LEU A N 1
ATOM 720 C CA . LEU A 1 95 ? 8.867 -4.474 20.186 1.00 80.06 95 LEU A CA 1
ATOM 721 C C . LEU A 1 95 ? 8.062 -3.286 19.652 1.00 80.06 95 LEU A C 1
ATOM 723 O O . LEU A 1 95 ? 7.146 -2.833 20.340 1.00 80.06 95 LEU A O 1
ATOM 727 N N . SER A 1 96 ? 8.365 -2.814 18.437 1.00 80.88 96 SER A N 1
ATOM 728 C CA . SER A 1 96 ? 7.619 -1.726 17.794 1.00 80.88 96 SER A CA 1
ATOM 729 C C . SER A 1 96 ? 6.167 -2.112 17.540 1.00 80.88 96 SER A C 1
ATOM 731 O O . SER A 1 96 ? 5.270 -1.357 17.899 1.00 80.88 96 SER A O 1
ATOM 733 N N . PHE A 1 97 ? 5.926 -3.315 17.021 1.00 83.69 97 PHE A N 1
ATOM 734 C CA . PHE A 1 97 ? 4.587 -3.851 16.818 1.00 83.69 97 PHE A CA 1
ATOM 735 C C . PHE A 1 97 ? 3.791 -3.845 18.129 1.00 83.69 97 PHE A C 1
ATOM 737 O O . PHE A 1 97 ? 2.731 -3.226 18.223 1.00 83.69 97 PHE A O 1
ATOM 744 N N . LYS A 1 98 ? 4.332 -4.455 19.192 1.00 83.06 98 LYS A N 1
ATOM 745 C CA . LYS A 1 98 ? 3.641 -4.555 20.485 1.00 83.06 98 LYS A CA 1
ATOM 746 C C . LYS A 1 98 ? 3.349 -3.191 21.111 1.00 83.06 98 LYS A C 1
ATOM 748 O O . LYS A 1 98 ? 2.292 -3.024 21.718 1.00 83.06 98 LYS A O 1
ATOM 753 N N . ASP A 1 99 ? 4.279 -2.243 21.031 1.00 83.38 99 ASP A N 1
ATOM 754 C CA . ASP A 1 99 ? 4.071 -0.902 21.586 1.00 83.38 99 ASP A CA 1
ATOM 755 C C . ASP A 1 99 ? 3.101 -0.071 20.733 1.00 83.38 99 ASP A C 1
ATOM 757 O O . ASP A 1 99 ? 2.251 0.617 21.299 1.00 83.38 99 ASP A O 1
ATOM 761 N N . SER A 1 100 ? 3.113 -0.226 19.403 1.00 85.44 100 SER A N 1
ATOM 762 C CA . SER A 1 100 ? 2.146 0.433 18.514 1.00 85.44 100 SER A CA 1
ATOM 763 C C . SER A 1 100 ? 0.703 0.086 18.886 1.00 85.44 100 SER A C 1
ATOM 765 O O . SER A 1 100 ? -0.133 0.969 19.057 1.00 85.44 100 SER A O 1
ATOM 767 N N . CYS A 1 101 ? 0.426 -1.185 19.177 1.00 85.69 101 CYS A N 1
ATOM 768 C CA . CYS A 1 101 ? -0.906 -1.634 19.575 1.00 85.69 101 CYS A CA 1
ATOM 769 C C . CYS A 1 101 ? -1.334 -1.146 20.962 1.00 85.69 101 CYS A C 1
ATOM 771 O O . CYS A 1 101 ? -2.527 -1.010 21.222 1.00 85.69 101 CYS A O 1
ATOM 773 N N . LYS A 1 102 ? -0.385 -0.833 21.853 1.00 85.69 102 LYS A N 1
ATOM 774 C CA . LYS A 1 102 ? -0.684 -0.190 23.144 1.00 85.69 102 LYS A CA 1
ATOM 775 C C . LYS A 1 102 ? -0.986 1.300 23.003 1.00 85.69 102 LYS A C 1
ATOM 777 O O . LYS A 1 102 ? -1.631 1.871 23.878 1.00 85.69 102 LYS A O 1
ATOM 782 N N . ARG A 1 103 ? -0.490 1.930 21.938 1.00 85.62 103 ARG A N 1
ATOM 783 C CA . ARG A 1 103 ? -0.558 3.376 21.697 1.00 85.62 103 ARG A CA 1
ATOM 784 C C . ARG A 1 103 ? -1.417 3.735 20.490 1.00 85.62 103 ARG A C 1
ATOM 786 O O . ARG A 1 103 ? -1.317 4.861 20.022 1.00 85.62 103 ARG A O 1
ATOM 793 N N . SER A 1 104 ? -2.258 2.824 20.004 1.00 85.94 104 SER A N 1
ATOM 794 C CA . SER A 1 104 ? -3.013 2.972 18.750 1.00 85.94 104 SER A CA 1
ATOM 795 C C . SER A 1 104 ? -3.739 4.314 18.616 1.00 85.94 104 SER A C 1
ATOM 797 O O . SER A 1 104 ? -3.743 4.910 17.547 1.00 85.94 104 SER A O 1
ATOM 799 N N . THR A 1 105 ? -4.267 4.857 19.716 1.00 84.19 105 THR A N 1
ATOM 800 C CA . THR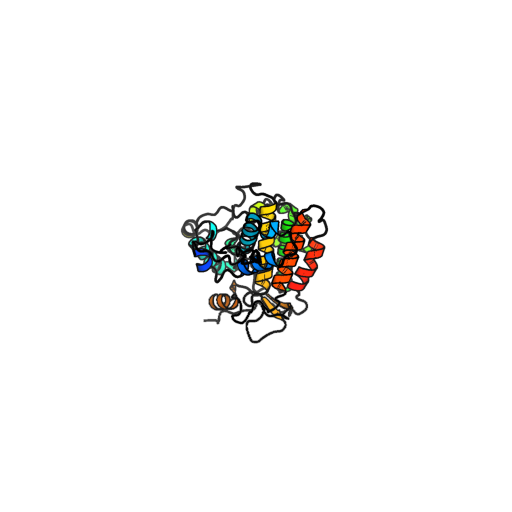 A 1 105 ? -4.987 6.143 19.744 1.00 84.19 105 THR A CA 1
ATOM 801 C C . THR A 1 105 ? -4.092 7.391 19.759 1.00 84.19 105 THR A C 1
ATOM 803 O O . THR A 1 105 ? -4.608 8.502 19.705 1.00 84.19 105 THR A O 1
ATOM 806 N N . GLN A 1 106 ? -2.772 7.240 19.900 1.00 85.38 106 GLN A N 1
ATOM 807 C CA . GLN A 1 106 ? -1.780 8.330 19.943 1.00 85.38 106 GLN A CA 1
ATOM 808 C C . GLN A 1 106 ? -0.994 8.455 18.629 1.00 85.38 106 GLN A C 1
ATOM 810 O O . GLN A 1 106 ? -0.314 9.462 18.405 1.00 85.38 106 GLN A O 1
ATOM 815 N N . ILE A 1 107 ? -1.050 7.418 17.791 1.00 86.31 107 ILE A N 1
ATOM 816 C CA . ILE A 1 107 ? -0.291 7.326 16.546 1.00 86.31 107 ILE A CA 1
ATOM 817 C C . ILE A 1 107 ? -0.902 8.281 15.528 1.00 86.31 107 ILE A C 1
ATOM 819 O O . ILE A 1 107 ? -2.114 8.333 15.342 1.00 86.31 107 ILE A O 1
ATOM 823 N N . ASN A 1 108 ? -0.039 9.062 14.894 1.00 82.00 108 ASN A N 1
ATOM 824 C CA . ASN A 1 108 ? -0.424 10.085 13.936 1.00 82.00 108 ASN A CA 1
ATOM 825 C C . ASN A 1 108 ? 0.607 10.145 12.790 1.00 82.00 108 ASN A C 1
ATOM 827 O O . ASN A 1 108 ? 1.642 9.469 12.864 1.00 82.00 108 ASN A O 1
ATOM 831 N N . PRO A 1 109 ? 0.386 10.975 11.754 1.00 81.81 109 PRO A N 1
ATOM 832 C CA . PRO A 1 109 ? 1.257 11.030 10.585 1.00 81.81 109 PRO A CA 1
ATOM 833 C C . PRO A 1 109 ? 2.728 11.388 10.834 1.00 81.81 109 PRO A C 1
ATOM 835 O O . PRO A 1 109 ? 3.515 11.259 9.906 1.00 81.81 109 PRO A O 1
ATOM 838 N N . THR A 1 110 ? 3.152 11.818 12.025 1.00 77.31 110 THR A N 1
ATOM 839 C CA . THR A 1 110 ? 4.585 12.032 12.308 1.00 77.31 110 THR A CA 1
ATOM 840 C C . THR A 1 110 ? 5.318 10.753 12.711 1.00 77.31 110 THR A C 1
ATOM 842 O O . THR A 1 110 ? 6.534 10.686 12.569 1.00 77.31 110 THR A O 1
ATOM 845 N N . TRP A 1 111 ? 4.602 9.732 13.188 1.00 82.06 111 TRP A N 1
ATOM 846 C CA . TRP A 1 111 ? 5.190 8.486 13.686 1.00 82.06 111 TRP A CA 1
ATOM 847 C C . TRP A 1 111 ? 5.819 7.659 12.566 1.00 82.06 111 TRP A C 1
ATOM 849 O O . TRP A 1 111 ? 5.509 7.843 11.387 1.00 82.06 111 TRP A O 1
ATOM 859 N N . ASP A 1 112 ? 6.703 6.731 12.921 1.00 82.06 112 ASP A N 1
ATOM 860 C CA . ASP A 1 112 ? 7.312 5.843 11.937 1.00 82.06 112 ASP A CA 1
ATOM 861 C C . ASP A 1 112 ? 6.300 4.871 11.309 1.00 82.06 112 ASP A C 1
ATOM 863 O O . ASP A 1 112 ? 5.269 4.539 11.899 1.00 82.06 112 ASP A O 1
ATOM 867 N N . LEU A 1 113 ? 6.582 4.416 10.085 1.00 87.00 113 LEU A N 1
ATOM 868 C CA . LEU A 1 113 ? 5.642 3.593 9.314 1.00 87.00 113 LEU A CA 1
ATOM 869 C C . LEU A 1 113 ? 5.294 2.261 9.994 1.00 87.00 113 LEU A C 1
ATOM 871 O O . LEU A 1 113 ? 4.184 1.769 9.801 1.00 87.00 113 LEU A O 1
ATOM 875 N N . MET A 1 114 ? 6.186 1.702 10.819 1.00 84.94 114 MET A N 1
ATOM 876 C CA . MET A 1 114 ? 5.913 0.453 11.535 1.00 84.94 114 MET A CA 1
ATOM 877 C C . MET A 1 114 ? 4.837 0.642 12.611 1.00 84.94 114 MET A C 1
ATOM 879 O O . MET A 1 114 ? 4.015 -0.246 12.822 1.00 84.94 114 MET A O 1
ATOM 883 N N . TYR A 1 115 ? 4.791 1.806 13.268 1.00 87.31 115 TYR A N 1
ATOM 884 C CA . TYR A 1 115 ? 3.705 2.129 14.202 1.00 87.31 115 TYR A CA 1
ATOM 885 C C . TYR A 1 115 ? 2.373 2.331 13.483 1.00 87.31 115 TYR A C 1
ATOM 887 O O . TYR A 1 115 ? 1.318 1.954 13.992 1.00 87.31 115 TYR A O 1
ATOM 895 N N . ARG A 1 116 ? 2.413 2.936 12.298 1.00 90.62 116 ARG A N 1
ATOM 896 C CA . ARG A 1 116 ? 1.206 3.346 11.581 1.00 90.62 116 ARG A CA 1
ATOM 897 C C . ARG A 1 116 ? 0.469 2.187 10.911 1.00 90.62 116 ARG A C 1
ATOM 899 O O . ARG A 1 116 ? -0.756 2.170 10.961 1.00 90.62 116 ARG A O 1
ATOM 906 N N . THR A 1 117 ? 1.200 1.249 10.309 1.00 89.38 117 THR A N 1
ATOM 907 C CA . THR A 1 117 ? 0.678 0.166 9.445 1.00 89.38 117 THR A CA 1
ATOM 908 C C . THR A 1 117 ? -0.217 -0.837 10.173 1.00 89.38 117 THR A C 1
ATOM 910 O O . THR A 1 117 ? -1.330 -1.073 9.726 1.00 89.38 117 THR A O 1
ATOM 913 N N . HIS A 1 118 ? 0.208 -1.375 11.320 1.00 83.56 118 HIS A N 1
ATOM 914 C CA . HIS A 1 118 ? -0.471 -2.532 11.941 1.00 83.56 118 HIS A CA 1
ATOM 915 C C . HIS A 1 118 ? -1.559 -2.184 12.953 1.00 83.56 118 HIS A C 1
ATOM 917 O O . HIS A 1 118 ? -2.601 -2.826 13.017 1.00 83.56 118 HIS A O 1
ATOM 923 N N . CYS A 1 119 ? -1.308 -1.177 13.786 1.00 86.94 119 CYS A N 1
ATOM 924 C CA . CYS A 1 119 ? -2.197 -0.803 14.890 1.00 86.94 119 CYS A CA 1
ATOM 925 C C . CYS A 1 119 ? -2.518 0.692 14.925 1.00 86.94 119 CYS A C 1
ATOM 927 O O . CYS A 1 119 ? -3.265 1.137 15.797 1.00 86.94 119 CYS A O 1
ATOM 929 N N . GLY A 1 120 ? -1.925 1.466 14.019 1.00 90.38 120 GLY A N 1
ATOM 930 C CA . GLY A 1 120 ? -2.058 2.910 13.968 1.00 90.38 120 GLY A CA 1
ATOM 931 C C . GLY A 1 120 ? -3.081 3.378 12.944 1.00 90.38 120 GLY A C 1
ATOM 932 O O . GLY A 1 120 ? -4.075 2.710 12.651 1.00 90.38 120 GLY A O 1
ATOM 933 N N . ASP A 1 121 ? -2.812 4.562 12.406 1.00 91.75 121 ASP A N 1
ATOM 934 C CA . ASP A 1 121 ? -3.683 5.294 11.496 1.00 91.75 121 ASP A CA 1
ATOM 935 C C . ASP A 1 121 ? -3.597 4.829 10.027 1.00 91.75 121 ASP A C 1
ATOM 937 O O . ASP A 1 121 ? -4.324 5.361 9.186 1.00 91.75 121 ASP A O 1
ATOM 941 N N . MET A 1 122 ? -2.787 3.807 9.713 1.00 94.31 122 MET A N 1
ATOM 942 C CA . MET A 1 122 ? -2.641 3.211 8.375 1.00 94.31 122 MET A CA 1
ATOM 943 C C . MET A 1 122 ? -3.065 1.736 8.272 1.00 94.31 122 MET A C 1
ATOM 945 O O . MET A 1 122 ? -2.629 1.050 7.351 1.00 94.31 122 MET A O 1
ATOM 949 N N . GLN A 1 123 ? -3.948 1.242 9.143 1.00 94.38 123 GLN A N 1
ATOM 950 C CA . GLN A 1 123 ? -4.472 -0.134 9.022 1.00 94.38 123 GLN A CA 1
ATOM 951 C C . GLN A 1 123 ? -5.196 -0.394 7.693 1.00 94.38 123 GLN A C 1
ATOM 953 O O . GLN A 1 123 ? -5.303 -1.540 7.265 1.00 94.38 123 GLN A O 1
ATOM 958 N N . TYR A 1 124 ? -5.618 0.656 6.980 1.00 95.81 124 TYR A N 1
ATOM 959 C CA . TYR A 1 124 ? -6.184 0.533 5.634 1.00 95.81 124 TYR A CA 1
ATOM 960 C C . TYR A 1 124 ? -5.217 -0.102 4.624 1.00 95.81 124 TYR A C 1
ATOM 962 O O . TYR A 1 124 ? -5.670 -0.585 3.593 1.00 95.81 124 TYR A O 1
ATOM 970 N N . LEU A 1 125 ? -3.908 -0.143 4.907 1.00 96.31 125 LEU A N 1
ATOM 971 C CA . LEU A 1 125 ? -2.925 -0.888 4.109 1.00 96.31 125 LEU A CA 1
ATOM 972 C C . LEU A 1 125 ? -3.122 -2.410 4.170 1.00 96.31 125 LEU A C 1
ATOM 974 O O . LEU A 1 125 ? -2.680 -3.112 3.262 1.00 96.31 125 LEU A O 1
ATOM 978 N N . HIS A 1 126 ? -3.823 -2.882 5.199 1.00 95.06 126 HIS A N 1
ATOM 979 C CA . HIS A 1 126 ? -4.209 -4.272 5.430 1.00 95.06 126 HIS A CA 1
ATOM 980 C C . HIS A 1 126 ? -5.714 -4.489 5.235 1.00 95.06 126 HIS A C 1
ATOM 982 O O . HIS A 1 126 ? -6.318 -5.349 5.864 1.00 95.06 126 HIS A O 1
ATOM 988 N N . ALA A 1 127 ? -6.360 -3.637 4.430 1.00 93.94 127 ALA A N 1
ATOM 989 C CA . ALA A 1 127 ? -7.812 -3.631 4.254 1.00 93.94 127 ALA A CA 1
ATOM 990 C C . ALA A 1 127 ? -8.598 -3.555 5.584 1.00 93.94 127 ALA A C 1
ATOM 992 O O . ALA A 1 127 ? -9.680 -4.118 5.709 1.00 93.94 127 ALA A O 1
ATOM 993 N N . MET A 1 128 ? -8.072 -2.846 6.586 1.00 92.81 128 MET A N 1
ATOM 994 C CA . MET A 1 128 ? -8.683 -2.715 7.910 1.00 92.81 128 MET A CA 1
ATOM 995 C C . MET A 1 128 ? -8.976 -1.256 8.269 1.00 92.81 128 MET A C 1
ATOM 997 O O . MET A 1 128 ? -8.314 -0.324 7.818 1.00 92.81 128 MET A O 1
ATOM 1001 N N . ALA A 1 129 ? -9.971 -1.045 9.123 1.00 92.44 129 ALA A N 1
ATOM 1002 C CA . ALA A 1 129 ? -10.262 0.245 9.724 1.00 92.44 129 ALA A CA 1
ATOM 1003 C C . ALA A 1 129 ? -9.156 0.635 10.715 1.00 92.44 129 ALA A C 1
ATOM 1005 O O . ALA A 1 129 ? -8.798 -0.140 11.603 1.00 92.44 129 ALA A O 1
ATOM 1006 N N . SER A 1 130 ? -8.672 1.872 10.641 1.00 91.38 130 SER A N 1
ATOM 1007 C CA . SER A 1 130 ? -7.643 2.418 11.534 1.00 91.38 130 SER A CA 1
ATOM 1008 C C . SER A 1 130 ? -8.168 2.764 12.928 1.00 91.38 130 SER A C 1
ATOM 1010 O O . SER A 1 130 ? -7.398 2.857 13.884 1.00 91.38 130 SER A O 1
ATOM 1012 N N . SER A 1 131 ? -9.483 2.927 13.095 1.00 87.06 131 SER A N 1
ATOM 1013 C CA . SER A 1 131 ? -10.094 3.127 14.412 1.00 87.06 131 SER A CA 1
ATOM 1014 C C . SER A 1 131 ? -11.475 2.485 14.514 1.00 87.06 131 SER A C 1
ATOM 1016 O O . SER A 1 131 ? -12.154 2.292 13.512 1.00 87.06 131 SER A O 1
ATOM 1018 N N . ALA A 1 132 ? -11.935 2.230 15.741 1.00 81.50 132 ALA A N 1
ATOM 1019 C CA . ALA A 1 132 ? -13.282 1.709 15.985 1.00 81.50 132 ALA A CA 1
ATOM 1020 C C . ALA A 1 132 ? -14.408 2.689 15.588 1.00 81.50 132 ALA A C 1
ATOM 1022 O O . ALA A 1 132 ? -15.552 2.271 15.442 1.00 81.50 132 ALA A O 1
ATOM 1023 N N . LEU A 1 133 ? -14.086 3.978 15.434 1.00 85.06 133 LEU A N 1
ATOM 1024 C CA . LEU A 1 133 ? -15.027 5.022 15.019 1.00 85.06 133 LEU A CA 1
ATOM 1025 C C . LEU A 1 133 ? -15.078 5.197 13.498 1.00 85.06 133 LEU A C 1
ATOM 1027 O O . LEU A 1 133 ? -15.882 5.979 12.997 1.00 85.06 133 LEU A O 1
ATOM 1031 N N . GLU A 1 134 ? -14.201 4.517 12.765 1.00 88.69 134 GLU A N 1
ATOM 1032 C CA . GLU A 1 134 ? -14.140 4.625 11.319 1.00 88.69 134 GLU A CA 1
ATOM 1033 C C . GLU A 1 134 ? -15.254 3.798 10.681 1.00 88.69 134 GLU A C 1
ATOM 1035 O O . GLU A 1 134 ? -15.436 2.617 10.977 1.00 88.69 134 GLU A O 1
ATOM 1040 N N . THR A 1 135 ? -16.024 4.445 9.816 1.00 90.06 135 THR A N 1
ATOM 1041 C CA . THR A 1 135 ? -17.082 3.790 9.044 1.00 90.06 135 THR A CA 1
ATOM 1042 C C . THR A 1 135 ? -16.494 2.983 7.889 1.00 90.06 135 THR A C 1
ATOM 1044 O O . THR A 1 135 ? -15.432 3.319 7.361 1.00 90.06 135 THR A O 1
ATOM 1047 N N . THR A 1 136 ? -17.230 1.975 7.412 1.00 89.81 136 THR A N 1
ATOM 1048 C CA . THR A 1 136 ? -16.850 1.192 6.225 1.00 89.81 136 THR A CA 1
ATOM 1049 C C . THR A 1 136 ? -16.572 2.087 5.009 1.00 89.81 136 THR A C 1
ATOM 1051 O O . THR A 1 136 ? -15.620 1.848 4.270 1.00 89.81 136 THR A O 1
ATOM 1054 N N . THR A 1 137 ? -17.340 3.167 4.829 1.00 92.81 137 THR A N 1
ATOM 1055 C CA . THR A 1 137 ? -17.123 4.153 3.758 1.00 92.81 137 THR A CA 1
ATOM 1056 C C . THR A 1 137 ? -15.793 4.892 3.904 1.00 92.81 137 THR A C 1
ATOM 1058 O O . THR A 1 137 ? -15.060 5.011 2.926 1.00 92.81 137 THR A O 1
ATOM 1061 N N . GLN A 1 138 ? -15.445 5.352 5.110 1.00 94.31 138 GLN A N 1
ATOM 1062 C CA . GLN A 1 138 ? -14.167 6.033 5.362 1.00 94.31 138 GLN A CA 1
ATOM 1063 C C . GLN A 1 138 ? -12.973 5.096 5.151 1.00 94.31 138 GLN A C 1
ATOM 1065 O O . GLN A 1 138 ? -12.000 5.483 4.504 1.00 94.31 138 GLN A O 1
ATOM 1070 N N . THR A 1 139 ? -13.067 3.851 5.627 1.00 95.19 139 THR A N 1
ATOM 1071 C CA . THR A 1 139 ? -12.021 2.845 5.404 1.00 95.19 139 THR A CA 1
ATOM 1072 C C . THR A 1 139 ? -11.859 2.534 3.927 1.00 95.19 139 THR A C 1
ATOM 1074 O O . THR A 1 139 ? -10.739 2.565 3.418 1.00 95.19 139 THR A O 1
ATOM 1077 N N . ARG A 1 140 ? -12.967 2.341 3.201 1.00 95.62 140 ARG A N 1
ATOM 1078 C CA . ARG A 1 140 ? -12.926 2.149 1.749 1.00 95.62 140 ARG A CA 1
ATOM 1079 C C . ARG A 1 140 ? -12.271 3.330 1.035 1.00 95.62 140 ARG A C 1
ATOM 1081 O O . ARG A 1 140 ? -11.463 3.099 0.144 1.00 95.62 140 ARG A O 1
ATOM 1088 N N . ALA A 1 141 ? -12.576 4.572 1.410 1.00 97.06 141 ALA A N 1
ATOM 1089 C CA . ALA A 1 141 ? -11.974 5.750 0.782 1.00 97.06 141 ALA A CA 1
ATOM 1090 C C . ALA A 1 141 ? -10.440 5.758 0.928 1.00 97.06 141 ALA A C 1
ATOM 1092 O O . ALA A 1 141 ? -9.722 6.041 -0.031 1.00 97.06 141 ALA A O 1
ATOM 1093 N N . ARG A 1 142 ? -9.914 5.364 2.096 1.00 97.50 142 ARG A N 1
ATOM 1094 C CA . ARG A 1 142 ? -8.462 5.253 2.331 1.00 97.50 142 ARG A CA 1
ATOM 1095 C C . ARG A 1 142 ? -7.826 4.068 1.605 1.00 97.50 142 ARG A C 1
ATOM 1097 O O . ARG A 1 142 ? -6.732 4.211 1.063 1.00 97.50 142 ARG A O 1
ATOM 1104 N N . ILE A 1 143 ? -8.519 2.931 1.547 1.00 98.19 143 ILE A N 1
ATOM 1105 C CA . ILE A 1 143 ? -8.119 1.765 0.745 1.00 98.19 143 ILE A CA 1
ATOM 1106 C C . ILE A 1 143 ? -8.008 2.154 -0.732 1.00 98.19 143 ILE A C 1
ATOM 1108 O O . ILE A 1 143 ? -6.974 1.924 -1.353 1.00 98.19 143 ILE A O 1
ATOM 1112 N N . MET A 1 144 ? -9.043 2.792 -1.287 1.00 98.31 144 MET A N 1
ATOM 1113 C CA . MET A 1 144 ? -9.067 3.212 -2.690 1.00 98.31 144 MET A CA 1
ATOM 1114 C C . MET A 1 144 ? -8.020 4.288 -2.982 1.00 98.31 144 MET A C 1
ATOM 1116 O O . MET A 1 144 ? -7.401 4.247 -4.041 1.00 98.31 144 MET A O 1
ATOM 1120 N N . MET A 1 145 ? -7.750 5.192 -2.035 1.00 98.19 145 MET A N 1
ATOM 1121 C CA . MET A 1 145 ? -6.632 6.134 -2.130 1.00 98.19 145 MET A CA 1
ATOM 1122 C C . MET A 1 145 ? -5.286 5.413 -2.226 1.00 98.19 145 MET A C 1
ATOM 1124 O O . MET A 1 145 ? -4.490 5.727 -3.113 1.00 98.19 145 MET A O 1
ATOM 1128 N N . TRP A 1 146 ? -5.023 4.438 -1.348 1.00 98.62 146 TRP A N 1
ATOM 1129 C CA . TRP A 1 146 ? -3.776 3.675 -1.401 1.00 98.62 146 TRP A CA 1
ATOM 1130 C C . TRP A 1 146 ? -3.660 2.886 -2.701 1.00 98.62 146 TRP A C 1
ATOM 1132 O O . TRP A 1 146 ? -2.591 2.862 -3.314 1.00 98.62 146 TRP A O 1
ATOM 1142 N N . ALA A 1 147 ? -4.765 2.288 -3.147 1.00 98.50 147 ALA A N 1
ATOM 1143 C CA . ALA A 1 147 ? -4.813 1.535 -4.385 1.00 98.50 147 ALA A CA 1
ATOM 1144 C C . ALA A 1 147 ? -4.542 2.424 -5.611 1.00 98.50 147 ALA A C 1
ATOM 1146 O O . ALA A 1 147 ? -3.740 2.054 -6.466 1.00 98.50 147 ALA A O 1
ATOM 1147 N N . GLU A 1 148 ? -5.127 3.625 -5.661 1.00 98.38 148 GLU A N 1
ATOM 1148 C CA . GLU A 1 148 ? -4.848 4.618 -6.703 1.00 98.38 148 GLU A CA 1
ATOM 1149 C C . GLU A 1 148 ? -3.380 5.043 -6.696 1.00 98.38 148 GLU A C 1
ATOM 1151 O O . GLU A 1 148 ? -2.710 4.999 -7.729 1.00 98.38 148 GLU A O 1
ATOM 1156 N N . PHE A 1 149 ? -2.859 5.425 -5.529 1.00 98.44 149 PHE A N 1
ATOM 1157 C CA . PHE A 1 149 ? -1.480 5.878 -5.392 1.00 98.44 149 PHE A CA 1
ATOM 1158 C C . PHE A 1 149 ? -0.484 4.800 -5.838 1.00 98.44 149 PHE A C 1
ATOM 1160 O O . PHE A 1 149 ? 0.366 5.052 -6.692 1.00 98.44 149 PHE A O 1
ATOM 1167 N N . THR A 1 150 ? -0.600 3.587 -5.296 1.00 98.44 150 THR A N 1
ATOM 1168 C CA . THR A 1 150 ? 0.302 2.473 -5.618 1.00 98.44 150 THR A CA 1
ATOM 1169 C C . THR A 1 150 ? 0.194 2.046 -7.075 1.00 98.44 150 THR A C 1
ATOM 1171 O O . THR A 1 150 ? 1.224 1.838 -7.720 1.00 98.44 150 THR A O 1
ATOM 1174 N N . PHE A 1 151 ? -1.019 1.981 -7.633 1.00 98.00 151 PHE A N 1
ATOM 1175 C CA . PHE A 1 151 ? -1.207 1.635 -9.036 1.00 98.00 151 PHE A CA 1
ATOM 1176 C C . PHE A 1 151 ? -0.568 2.677 -9.959 1.00 98.00 151 PHE A C 1
ATOM 1178 O O . PHE A 1 151 ? 0.225 2.313 -10.828 1.00 98.00 151 PHE A O 1
ATOM 1185 N N . ARG A 1 152 ? -0.819 3.971 -9.731 1.00 96.94 152 ARG A N 1
ATOM 1186 C CA . ARG A 1 152 ? -0.231 5.050 -10.538 1.00 96.94 152 ARG A CA 1
ATOM 1187 C C . ARG A 1 152 ? 1.289 5.145 -10.391 1.00 96.94 152 ARG A C 1
ATOM 1189 O O . ARG A 1 152 ? 1.981 5.451 -11.360 1.00 96.94 152 ARG A O 1
ATOM 1196 N N . VAL A 1 153 ? 1.850 4.846 -9.215 1.00 97.31 153 VAL A N 1
ATOM 1197 C CA . VAL A 1 153 ? 3.311 4.691 -9.072 1.00 97.31 153 VAL A CA 1
ATOM 1198 C C . VAL A 1 153 ? 3.800 3.490 -9.881 1.00 97.31 153 VAL A C 1
ATOM 1200 O O . VAL A 1 153 ? 4.834 3.582 -10.539 1.00 97.31 153 VAL A O 1
ATOM 1203 N N . SER A 1 154 ? 3.056 2.381 -9.885 1.00 97.19 154 SER A N 1
ATOM 1204 C CA . SER A 1 154 ? 3.437 1.153 -10.588 1.00 97.19 154 SER A CA 1
ATOM 1205 C C . SER A 1 154 ? 3.445 1.262 -12.116 1.00 97.19 154 SER A C 1
ATOM 1207 O O . SER A 1 154 ? 4.252 0.596 -12.768 1.00 97.19 154 SER A O 1
ATOM 1209 N N . THR A 1 155 ? 2.583 2.107 -12.684 1.00 95.50 155 THR A N 1
ATOM 1210 C CA . THR A 1 155 ? 2.558 2.424 -14.121 1.00 95.50 155 THR A CA 1
ATOM 1211 C C . THR A 1 155 ? 3.570 3.513 -14.477 1.00 95.50 155 THR A C 1
ATOM 1213 O O . THR A 1 155 ? 4.025 3.589 -15.613 1.00 95.50 155 THR A O 1
ATOM 1216 N N . GLY A 1 156 ? 3.983 4.329 -13.501 1.00 93.88 156 GLY A N 1
ATOM 1217 C CA . GLY A 1 156 ? 4.827 5.507 -13.708 1.00 93.88 156 GLY A CA 1
ATOM 1218 C C . GLY A 1 156 ? 4.047 6.803 -13.944 1.00 93.88 156 GLY A C 1
ATOM 1219 O O . GLY A 1 156 ? 4.678 7.846 -14.110 1.00 93.88 156 GLY A O 1
ATOM 1220 N N . GLU A 1 157 ? 2.708 6.770 -13.899 1.00 93.12 157 GLU A N 1
ATOM 1221 C CA . GLU A 1 157 ? 1.854 7.970 -13.892 1.00 93.12 157 GLU A CA 1
ATOM 1222 C C . GLU A 1 157 ? 2.210 8.910 -12.728 1.00 93.12 157 GLU A C 1
ATOM 1224 O O . GLU A 1 157 ? 2.212 10.133 -12.882 1.00 93.12 157 GLU A O 1
ATOM 1229 N N . ILE A 1 158 ? 2.585 8.340 -11.577 1.00 95.31 158 ILE A N 1
ATOM 1230 C CA . ILE A 1 158 ? 3.286 9.048 -10.504 1.00 95.31 158 ILE A CA 1
ATOM 1231 C C . ILE A 1 158 ? 4.768 8.644 -10.560 1.00 95.31 158 ILE A C 1
ATOM 1233 O O . ILE A 1 158 ? 5.116 7.521 -10.185 1.00 95.31 158 ILE A O 1
ATOM 1237 N N . PRO A 1 159 ? 5.673 9.542 -10.997 1.00 94.56 159 PRO A N 1
ATOM 1238 C CA . PRO A 1 159 ? 7.100 9.246 -11.056 1.00 94.56 159 PRO A CA 1
ATOM 1239 C C . PRO A 1 159 ? 7.692 8.951 -9.677 1.00 94.56 159 PRO A C 1
ATOM 1241 O O . PRO A 1 159 ? 7.335 9.599 -8.691 1.00 94.56 159 PRO A O 1
ATOM 1244 N N . LYS A 1 160 ? 8.680 8.050 -9.615 1.00 94.00 160 LYS A N 1
ATOM 1245 C CA . LYS A 1 160 ? 9.325 7.651 -8.351 1.00 94.00 160 LYS A CA 1
ATOM 1246 C C . LYS A 1 160 ? 9.936 8.807 -7.547 1.00 94.00 160 LYS A C 1
ATOM 1248 O O . LYS A 1 160 ? 10.038 8.700 -6.333 1.00 94.00 160 LYS A O 1
ATOM 1253 N N . ASN A 1 161 ? 10.315 9.893 -8.222 1.00 93.38 161 ASN A N 1
ATOM 1254 C CA . ASN A 1 161 ? 10.940 11.087 -7.651 1.00 93.38 161 ASN A CA 1
ATOM 1255 C C . ASN A 1 161 ? 9.950 12.254 -7.468 1.00 93.38 161 ASN A C 1
ATOM 1257 O O . ASN A 1 161 ? 10.349 13.401 -7.259 1.00 93.38 161 ASN A O 1
ATOM 1261 N N . ARG A 1 162 ? 8.644 11.998 -7.597 1.00 94.81 162 ARG A N 1
ATOM 1262 C CA . ARG A 1 162 ? 7.614 13.017 -7.400 1.00 94.81 162 ARG A CA 1
ATOM 1263 C C . ARG A 1 162 ? 7.448 13.299 -5.912 1.00 94.81 162 ARG A C 1
ATOM 1265 O O . ARG A 1 162 ? 7.080 12.411 -5.156 1.00 94.81 162 ARG A O 1
ATOM 1272 N N . TYR A 1 163 ? 7.633 14.551 -5.502 1.00 93.81 163 TYR A N 1
ATOM 1273 C CA . TYR A 1 163 ? 7.366 14.941 -4.119 1.00 93.81 163 TYR A CA 1
ATOM 1274 C C . TYR A 1 163 ? 5.897 14.749 -3.735 1.00 93.81 163 TYR A C 1
ATOM 1276 O O . TYR A 1 163 ? 4.993 15.109 -4.492 1.00 93.81 163 TYR A O 1
ATOM 1284 N N . PHE A 1 164 ? 5.662 14.279 -2.514 1.00 93.38 164 PHE A N 1
ATOM 1285 C CA . PHE A 1 164 ? 4.337 14.011 -1.961 1.00 93.38 164 PHE A CA 1
ATOM 1286 C C . PHE A 1 164 ? 3.445 15.247 -1.907 1.00 93.38 164 PHE A C 1
ATOM 1288 O O . PHE A 1 164 ? 2.248 15.126 -2.135 1.00 93.38 164 PHE A O 1
ATOM 1295 N N . ARG A 1 165 ? 4.002 16.453 -1.717 1.00 93.31 165 ARG A N 1
ATOM 1296 C CA . ARG A 1 165 ? 3.232 17.708 -1.858 1.00 93.31 165 ARG A CA 1
ATOM 1297 C C . ARG A 1 165 ? 2.542 17.865 -3.219 1.00 93.31 165 ARG A C 1
ATOM 1299 O O . ARG A 1 165 ? 1.587 18.630 -3.333 1.00 93.31 165 ARG A O 1
ATOM 1306 N N . SER A 1 166 ? 3.046 17.175 -4.241 1.00 95.56 166 SER A N 1
ATOM 1307 C CA . SER A 1 166 ? 2.524 17.228 -5.603 1.00 95.56 166 SER A CA 1
ATOM 1308 C C . SER A 1 166 ? 1.723 15.995 -6.019 1.00 95.56 166 SER A C 1
ATOM 1310 O O . SER A 1 166 ? 1.077 16.012 -7.060 1.00 95.56 166 SER A O 1
ATOM 1312 N N . VAL A 1 167 ? 1.751 14.922 -5.227 1.00 96.12 167 VAL A N 1
ATOM 1313 C CA . VAL A 1 167 ? 1.015 13.685 -5.526 1.00 96.12 167 VAL A CA 1
ATOM 1314 C C . VAL A 1 167 ? -0.506 13.898 -5.589 1.00 96.12 167 VAL A C 1
ATOM 1316 O O . VAL A 1 167 ? -1.100 13.404 -6.544 1.00 96.12 167 VAL A O 1
ATOM 1319 N N . PRO A 1 168 ? -1.149 14.678 -4.692 1.00 96.50 168 PRO A N 1
ATOM 1320 C CA . PRO A 1 168 ? -2.596 14.891 -4.743 1.00 96.50 168 PRO A CA 1
ATOM 1321 C C . PRO A 1 168 ? -3.123 15.431 -6.076 1.00 96.50 168 PRO A C 1
ATOM 1323 O O . PRO A 1 168 ? -4.249 15.128 -6.444 1.00 96.50 168 PRO A O 1
ATOM 1326 N N . GLN A 1 169 ? -2.321 16.207 -6.818 1.00 95.50 169 GLN A N 1
ATOM 1327 C CA . GLN A 1 169 ? -2.738 16.748 -8.120 1.00 95.50 169 GLN A CA 1
ATOM 1328 C C . GLN A 1 169 ? -2.681 15.712 -9.256 1.00 95.50 169 GLN A C 1
ATOM 1330 O O . GLN A 1 169 ? -3.143 15.993 -10.357 1.00 95.50 169 GLN A O 1
ATOM 1335 N N . LEU A 1 170 ? -2.090 14.541 -9.005 1.00 94.75 170 LEU A N 1
ATOM 1336 C CA . LEU A 1 170 ? -1.974 13.423 -9.948 1.00 94.75 170 LEU A CA 1
ATOM 1337 C C . LEU A 1 170 ? -2.978 12.298 -9.648 1.00 94.75 170 LEU A C 1
ATOM 1339 O O . LEU A 1 170 ? -2.926 11.245 -10.278 1.00 94.75 170 LEU A O 1
ATOM 1343 N N . MET A 1 171 ? -3.857 12.501 -8.668 1.00 95.81 171 MET A N 1
ATOM 1344 C CA . MET A 1 171 ? -4.868 11.542 -8.228 1.00 95.81 171 MET A CA 1
ATOM 1345 C C . MET A 1 171 ? -6.272 12.107 -8.463 1.00 95.81 171 MET A C 1
ATOM 1347 O O . MET A 1 171 ? -6.444 13.287 -8.778 1.00 95.81 171 MET A O 1
ATOM 1351 N N . SER A 1 172 ? -7.291 11.269 -8.288 1.00 96.00 172 SER A N 1
ATOM 1352 C CA . SER A 1 172 ? -8.677 11.718 -8.181 1.00 96.00 172 SER A CA 1
ATOM 1353 C C . SER A 1 172 ? -8.843 12.753 -7.051 1.00 96.00 172 SER A C 1
ATOM 1355 O O . SER A 1 172 ? -8.068 12.728 -6.091 1.00 96.00 172 SER A O 1
ATOM 1357 N N . PRO A 1 173 ? -9.847 13.653 -7.105 1.00 96.62 173 PRO A N 1
ATOM 1358 C CA . PRO A 1 173 ? -10.056 14.648 -6.049 1.00 96.62 173 PRO A CA 1
ATOM 1359 C C . PRO A 1 173 ? -10.168 14.036 -4.644 1.00 96.62 173 PRO A C 1
ATOM 1361 O O . PRO A 1 173 ? -9.495 14.490 -3.721 1.00 96.62 173 PRO A O 1
ATOM 1364 N N . GLU A 1 174 ? -10.953 12.963 -4.498 1.00 96.31 174 GLU A N 1
ATOM 1365 C CA . GLU A 1 174 ? -11.096 12.233 -3.232 1.00 96.31 174 GLU A CA 1
ATOM 1366 C C . GLU A 1 174 ? -9.787 11.533 -2.832 1.00 96.31 174 GLU A C 1
ATOM 1368 O O . GLU A 1 174 ? -9.339 11.664 -1.692 1.00 96.31 174 GLU A O 1
ATOM 1373 N N . GLY A 1 175 ? -9.124 10.848 -3.772 1.00 97.12 175 GLY A N 1
ATOM 1374 C CA . GLY A 1 175 ? -7.843 10.187 -3.525 1.00 97.12 175 GLY A CA 1
ATOM 1375 C C . GLY A 1 175 ? -6.755 11.163 -3.072 1.00 97.12 175 GLY A C 1
ATOM 1376 O O . GLY A 1 175 ? -6.041 10.889 -2.109 1.00 97.12 175 GLY A O 1
ATOM 1377 N N . GLY A 1 176 ? -6.659 12.336 -3.699 1.00 96.81 176 GLY A N 1
ATOM 1378 C CA . GLY A 1 176 ? -5.698 13.380 -3.346 1.00 96.81 176 GLY A CA 1
ATOM 1379 C C . GLY A 1 176 ? -5.961 14.019 -1.978 1.00 96.81 176 GLY A C 1
ATOM 1380 O O . GLY A 1 176 ? -5.012 14.313 -1.240 1.00 96.81 176 GLY A O 1
ATOM 1381 N N . GLU A 1 177 ? -7.229 14.190 -1.596 1.00 95.81 177 GLU A N 1
ATOM 1382 C CA . GLU A 1 177 ? -7.606 14.631 -0.250 1.00 95.81 177 GLU A CA 1
ATOM 1383 C C . GLU A 1 177 ? -7.218 13.579 0.799 1.00 95.81 177 GLU A C 1
ATOM 1385 O O . GLU A 1 177 ? -6.505 13.892 1.759 1.00 95.81 177 GLU A O 1
ATOM 1390 N N . GLN A 1 178 ? -7.605 12.317 0.584 1.00 95.75 178 GLN A N 1
ATOM 1391 C CA . GLN A 1 178 ? -7.277 11.211 1.486 1.00 95.75 178 GLN A CA 1
ATOM 1392 C C . GLN A 1 178 ? -5.764 10.992 1.602 1.00 95.75 178 GLN A C 1
ATOM 1394 O O . GLN A 1 178 ? -5.265 10.737 2.702 1.00 95.75 178 GLN A O 1
ATOM 1399 N N . PHE A 1 179 ? -5.013 11.145 0.507 1.00 95.56 179 PHE A N 1
ATOM 1400 C CA . PHE A 1 179 ? -3.551 11.064 0.498 1.00 95.56 179 PHE A CA 1
ATOM 1401 C C . PHE A 1 179 ? -2.958 12.169 1.374 1.00 95.56 179 PHE A C 1
ATOM 1403 O O . PHE A 1 179 ? -2.113 11.912 2.235 1.00 95.56 179 PHE A O 1
ATOM 1410 N N . SER A 1 180 ? -3.445 13.400 1.199 1.00 93.31 180 SER A N 1
ATOM 1411 C CA . SER A 1 180 ? -2.987 14.563 1.963 1.00 93.31 180 SER A CA 1
ATOM 1412 C C . SER A 1 180 ? -3.247 14.400 3.461 1.00 93.31 180 SER A C 1
ATOM 1414 O O . SER A 1 180 ? -2.383 14.725 4.277 1.00 93.31 180 SER A O 1
ATOM 1416 N N . GLN A 1 181 ? -4.413 13.867 3.832 1.00 90.81 181 GLN A N 1
ATOM 1417 C CA . GLN A 1 181 ? -4.781 13.589 5.223 1.00 90.81 181 GLN A CA 1
ATOM 1418 C C . GLN A 1 181 ? -3.957 12.434 5.815 1.00 90.81 181 GLN A C 1
ATOM 1420 O O . GLN A 1 181 ? -3.486 12.527 6.949 1.00 90.81 181 GLN A O 1
ATOM 1425 N N . SER A 1 182 ? -3.750 11.363 5.043 1.00 89.62 182 SER A N 1
ATOM 1426 C CA . SER A 1 182 ? -3.208 10.096 5.547 1.00 89.62 182 SER A CA 1
ATOM 1427 C C . SER A 1 182 ? -1.687 9.981 5.471 1.00 89.62 182 SER A C 1
ATOM 1429 O O . SER A 1 182 ? -1.095 9.283 6.292 1.00 89.62 182 SER A O 1
ATOM 1431 N N . LEU A 1 183 ? -1.014 10.606 4.504 1.00 88.44 183 LEU A N 1
ATOM 1432 C CA . LEU A 1 183 ? 0.432 10.433 4.312 1.00 88.44 183 LEU A CA 1
ATOM 1433 C C . LEU A 1 183 ? 1.237 11.670 4.669 1.00 88.44 183 LEU A C 1
ATOM 1435 O O . LEU A 1 183 ? 2.283 11.524 5.303 1.00 88.44 183 LEU A O 1
ATOM 1439 N N . THR A 1 184 ? 0.763 12.863 4.314 1.00 85.69 184 THR A N 1
ATOM 1440 C CA . THR A 1 184 ? 1.539 14.089 4.520 1.00 85.69 184 THR A CA 1
ATOM 1441 C C . THR A 1 184 ? 1.110 14.874 5.747 1.00 85.69 184 THR A C 1
ATOM 1443 O O . THR A 1 184 ? 1.978 15.314 6.492 1.00 85.69 184 THR A O 1
ATOM 1446 N N . HIS A 1 185 ? -0.192 15.052 5.982 1.00 79.56 185 HIS A N 1
ATOM 1447 C CA . HIS A 1 185 ? -0.752 16.050 6.902 1.00 79.56 185 HIS A CA 1
ATOM 1448 C C . HIS A 1 185 ? -0.231 17.483 6.614 1.00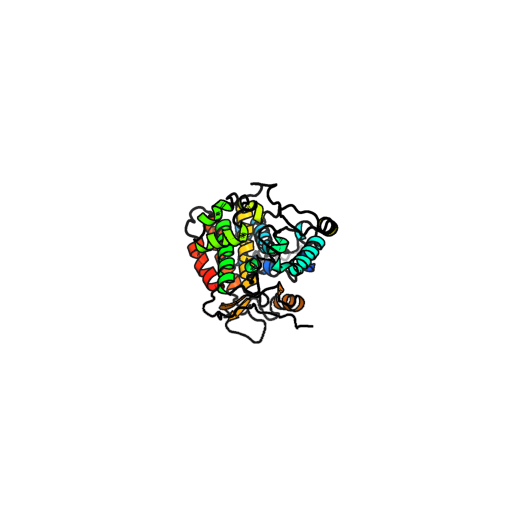 79.56 185 HIS A C 1
ATOM 1450 O O . HIS A 1 185 ? 0.801 17.690 5.978 1.00 79.56 185 HIS A O 1
ATOM 1456 N N . SER A 1 186 ? -0.946 18.523 7.041 1.00 64.06 186 SER A N 1
ATOM 1457 C CA . SER A 1 186 ? -0.776 19.889 6.508 1.00 64.06 186 SER A CA 1
ATOM 1458 C C . SER A 1 186 ? 0.574 20.583 6.764 1.00 64.06 186 SER A C 1
ATOM 1460 O O . SER A 1 186 ? 0.768 21.658 6.215 1.00 64.06 186 SER A O 1
ATOM 1462 N N . ASN A 1 187 ? 1.514 20.010 7.536 1.00 62.91 187 ASN A N 1
ATOM 1463 C CA . ASN A 1 187 ? 2.793 20.659 7.887 1.00 62.91 187 ASN A CA 1
ATOM 1464 C C . ASN A 1 187 ? 3.955 19.695 8.243 1.00 62.91 187 ASN A C 1
ATOM 1466 O O . ASN A 1 187 ? 4.838 20.063 9.018 1.00 62.91 187 ASN A O 1
ATOM 1470 N N . THR A 1 188 ? 3.993 18.457 7.731 1.00 71.62 188 THR A N 1
ATOM 1471 C CA . THR A 1 188 ? 5.078 17.513 8.097 1.00 71.62 188 THR A CA 1
ATOM 1472 C C . THR A 1 188 ? 6.207 17.458 7.062 1.00 71.62 188 THR A C 1
ATOM 1474 O O . THR A 1 188 ? 6.019 17.774 5.883 1.00 71.62 188 THR A O 1
ATOM 1477 N N . ARG A 1 189 ? 7.390 16.978 7.483 1.00 78.88 189 ARG A N 1
ATOM 1478 C CA . ARG A 1 189 ? 8.529 16.681 6.591 1.00 78.88 189 ARG A CA 1
ATOM 1479 C C . ARG A 1 189 ? 8.179 15.703 5.465 1.00 78.88 189 ARG A C 1
ATOM 1481 O O . ARG A 1 189 ? 8.844 15.703 4.435 1.00 78.88 189 ARG A O 1
ATOM 1488 N N . ARG A 1 190 ? 7.097 14.932 5.601 1.00 83.75 190 ARG A N 1
ATOM 1489 C CA . ARG A 1 190 ? 6.646 13.977 4.583 1.00 83.75 190 ARG A CA 1
ATOM 1490 C C . ARG A 1 190 ? 6.160 14.622 3.298 1.00 83.75 190 ARG A C 1
ATOM 1492 O O . ARG A 1 190 ? 6.095 13.951 2.282 1.00 83.75 190 ARG A O 1
ATOM 1499 N N . LEU A 1 191 ? 5.889 15.928 3.296 1.00 88.94 191 LEU A N 1
ATOM 1500 C CA . LEU A 1 191 ? 5.661 16.680 2.056 1.00 88.94 191 LEU A CA 1
ATOM 1501 C C . LEU A 1 191 ? 6.864 16.634 1.096 1.00 88.94 191 LEU A C 1
ATOM 1503 O O . LEU A 1 191 ? 6.696 16.921 -0.091 1.00 88.94 191 LEU A O 1
ATOM 1507 N N . LEU A 1 192 ? 8.061 16.334 1.614 1.00 87.94 192 LEU A N 1
ATOM 1508 C CA . LEU A 1 192 ? 9.302 16.189 0.853 1.00 87.94 192 LEU A CA 1
ATOM 1509 C C . LEU A 1 192 ? 9.621 14.736 0.491 1.00 87.94 192 LEU A C 1
ATOM 1511 O O . LEU A 1 192 ? 10.588 14.513 -0.227 1.00 87.94 192 LEU A O 1
ATOM 1515 N N . TRP A 1 193 ? 8.828 13.766 0.950 1.00 88.50 193 TRP A N 1
ATOM 1516 C CA . TRP A 1 193 ? 9.015 12.378 0.544 1.00 88.50 193 TRP A CA 1
ATOM 1517 C C . TRP A 1 193 ? 8.664 12.193 -0.925 1.00 88.50 193 TRP A C 1
ATOM 1519 O O . TRP A 1 193 ? 7.841 12.917 -1.490 1.00 88.50 193 TRP A O 1
ATOM 1529 N N . GLN A 1 194 ? 9.279 11.188 -1.517 1.00 92.25 194 GLN A N 1
ATOM 1530 C CA . GLN A 1 194 ? 9.021 10.688 -2.853 1.00 92.25 194 GLN A CA 1
ATOM 1531 C C . GLN A 1 194 ? 8.586 9.215 -2.761 1.00 92.25 194 GLN A C 1
ATOM 1533 O O . GLN A 1 194 ? 8.875 8.550 -1.761 1.00 92.25 194 GLN A O 1
ATOM 1538 N N . PRO A 1 195 ? 7.894 8.657 -3.774 1.00 94.06 195 PRO A N 1
ATOM 1539 C CA . PRO A 1 195 ? 7.570 7.231 -3.785 1.00 94.06 195 PRO A CA 1
ATOM 1540 C C . PRO A 1 195 ? 8.798 6.330 -3.599 1.00 94.06 195 PRO A C 1
ATOM 1542 O O . PRO A 1 195 ? 8.705 5.285 -2.962 1.00 94.06 195 PRO A O 1
ATOM 1545 N N . GLU A 1 196 ? 9.958 6.738 -4.110 1.00 92.19 196 GLU A N 1
ATOM 1546 C CA . GLU A 1 196 ? 11.221 6.043 -3.865 1.00 92.19 196 GLU A CA 1
ATOM 1547 C C . GLU A 1 196 ? 11.613 6.004 -2.384 1.00 92.19 196 GLU A C 1
ATOM 1549 O O . GLU A 1 196 ? 11.941 4.931 -1.878 1.00 92.19 196 GLU A O 1
ATOM 1554 N N . ASP A 1 197 ? 11.519 7.129 -1.673 1.00 88.44 197 ASP A N 1
ATOM 1555 C CA . ASP A 1 197 ? 11.824 7.200 -0.239 1.00 88.44 197 ASP A CA 1
ATOM 1556 C C . ASP A 1 197 ? 10.883 6.278 0.559 1.00 88.44 197 ASP A C 1
ATOM 1558 O O . ASP A 1 197 ? 11.307 5.587 1.484 1.00 88.44 197 ASP A O 1
ATOM 1562 N N . LEU A 1 198 ? 9.606 6.212 0.157 1.00 90.19 198 LEU A N 1
ATOM 1563 C CA . LEU A 1 198 ? 8.596 5.361 0.785 1.00 90.19 198 LEU A CA 1
ATOM 1564 C C . LEU A 1 198 ? 8.898 3.865 0.601 1.00 90.19 198 LEU A C 1
ATOM 1566 O O . LEU A 1 198 ? 8.869 3.101 1.567 1.00 90.19 198 LEU A O 1
ATOM 1570 N N . PHE A 1 199 ? 9.173 3.434 -0.633 1.00 90.62 199 PHE A N 1
ATOM 1571 C CA . PHE A 1 199 ? 9.270 2.010 -0.975 1.00 90.62 199 PHE A CA 1
ATOM 1572 C C . PHE A 1 199 ? 10.676 1.413 -0.837 1.00 90.62 199 PHE A C 1
ATOM 1574 O O . PHE A 1 199 ? 10.792 0.198 -0.665 1.00 90.62 199 PHE A O 1
ATOM 1581 N N . SER A 1 200 ? 11.739 2.223 -0.881 1.00 80.69 200 SER A N 1
ATOM 1582 C CA . SER A 1 200 ? 13.138 1.758 -0.794 1.00 80.69 200 SER A CA 1
ATOM 1583 C C . SER A 1 200 ? 13.485 1.079 0.534 1.00 80.69 200 SER A C 1
ATOM 1585 O O . SER A 1 200 ? 14.418 0.277 0.586 1.00 80.69 200 SER A O 1
ATOM 1587 N N . ARG A 1 201 ? 12.701 1.337 1.595 1.00 74.50 201 ARG A N 1
ATOM 1588 C CA . ARG A 1 201 ? 12.955 0.887 2.978 1.00 74.50 201 ARG A CA 1
ATOM 1589 C C . ARG A 1 201 ? 14.236 1.481 3.575 1.00 74.50 201 ARG A C 1
ATOM 1591 O O . ARG A 1 201 ? 14.740 0.964 4.569 1.00 74.50 201 ARG A O 1
ATOM 1598 N N . ASN A 1 202 ? 14.745 2.573 3.002 1.00 68.62 202 ASN A N 1
ATOM 1599 C CA . ASN A 1 202 ? 15.959 3.255 3.463 1.00 68.62 202 ASN A CA 1
ATOM 1600 C C . ASN A 1 202 ? 15.707 4.223 4.632 1.00 68.62 202 ASN A C 1
ATOM 1602 O O . ASN A 1 202 ? 16.566 5.027 4.986 1.00 68.62 202 ASN A O 1
ATOM 1606 N N . CYS A 1 203 ? 14.541 4.146 5.270 1.00 69.94 203 CYS A N 1
ATOM 1607 C CA . CYS A 1 203 ? 14.223 4.982 6.414 1.00 69.94 203 CYS A CA 1
ATOM 1608 C C . CYS A 1 203 ? 15.100 4.629 7.628 1.00 69.94 203 CYS A C 1
ATOM 1610 O O . CYS A 1 203 ? 15.056 3.510 8.147 1.00 69.94 203 CYS A O 1
ATOM 1612 N N . THR A 1 204 ? 15.862 5.597 8.132 1.00 62.09 204 THR A N 1
ATOM 1613 C CA . THR A 1 204 ? 16.641 5.470 9.360 1.00 62.09 204 THR A CA 1
ATOM 1614 C C . THR A 1 204 ? 15.756 5.654 10.594 1.00 62.09 204 THR A C 1
ATOM 1616 O O . THR A 1 204 ? 14.790 6.427 10.618 1.00 62.09 204 THR A O 1
ATOM 1619 N N . ARG A 1 205 ? 16.092 4.914 11.659 1.00 65.94 205 ARG A N 1
ATOM 1620 C CA . ARG A 1 205 ? 15.459 5.037 12.977 1.00 65.94 205 ARG A CA 1
ATOM 1621 C C . ARG A 1 205 ? 16.472 4.935 14.108 1.00 65.94 205 ARG A C 1
ATOM 1623 O O . ARG A 1 205 ? 17.519 4.303 13.975 1.00 65.94 205 ARG A O 1
ATOM 1630 N N . MET A 1 206 ? 16.111 5.471 15.273 1.00 61.00 206 MET A N 1
ATOM 1631 C CA . MET A 1 206 ? 16.794 5.104 16.515 1.00 61.00 206 MET A CA 1
ATOM 1632 C C . MET A 1 206 ? 16.480 3.629 16.870 1.00 61.00 206 MET A C 1
ATOM 1634 O O . MET A 1 206 ? 15.336 3.213 16.722 1.00 61.00 206 MET A O 1
ATOM 1638 N N . PRO A 1 207 ? 17.445 2.817 17.344 1.00 64.06 207 PRO A N 1
ATOM 1639 C CA . PRO A 1 207 ? 17.186 1.423 17.745 1.00 64.06 207 PRO A CA 1
ATOM 1640 C C . PRO A 1 207 ? 16.196 1.286 18.914 1.00 64.06 207 PRO A C 1
ATOM 1642 O O . PRO A 1 207 ? 16.286 2.091 19.849 1.00 64.06 207 PRO A O 1
ATOM 1645 N N . ALA A 1 208 ? 15.358 0.229 18.922 1.00 62.03 208 ALA A N 1
ATOM 1646 C CA . ALA A 1 208 ? 14.249 -0.002 19.879 1.00 62.03 208 ALA A CA 1
ATOM 1647 C C . ALA A 1 208 ? 14.645 0.207 21.356 1.00 62.03 208 ALA A C 1
ATOM 1649 O O . ALA A 1 208 ? 14.028 0.937 22.135 1.00 62.03 208 ALA A O 1
ATOM 1650 N N . LEU A 1 209 ? 15.751 -0.418 21.747 1.00 61.84 209 LEU A N 1
ATOM 1651 C CA . LEU A 1 209 ? 16.233 -0.377 23.122 1.00 61.84 209 LEU A CA 1
ATOM 1652 C C . LEU A 1 209 ? 16.662 1.039 23.550 1.00 61.84 209 LEU A C 1
ATOM 1654 O O . LEU A 1 209 ? 16.463 1.429 24.698 1.00 61.84 209 LEU A O 1
ATOM 1658 N N . LYS A 1 210 ? 17.216 1.836 22.626 1.00 61.84 210 LYS A N 1
ATOM 1659 C CA . LYS A 1 210 ? 17.740 3.175 22.930 1.00 61.84 210 LYS A CA 1
ATOM 1660 C C . LYS A 1 210 ? 16.639 4.210 23.145 1.00 61.84 210 LYS A C 1
ATOM 1662 O O . LYS A 1 210 ? 16.812 5.046 24.027 1.00 61.84 210 LYS A O 1
ATOM 1667 N N . ALA A 1 211 ? 15.538 4.193 22.386 1.00 62.75 211 ALA A N 1
ATOM 1668 C CA . ALA A 1 211 ? 14.458 5.153 22.658 1.00 62.75 211 ALA A CA 1
ATOM 1669 C C . ALA A 1 211 ? 13.592 4.734 23.849 1.00 62.75 211 ALA A C 1
ATOM 1671 O O . ALA A 1 211 ? 13.214 5.607 24.627 1.00 62.75 211 ALA A O 1
ATOM 1672 N N . MET A 1 212 ? 13.398 3.425 24.083 1.00 62.62 212 MET A N 1
ATOM 1673 C CA . MET A 1 212 ? 12.728 2.933 25.296 1.00 62.62 212 MET A CA 1
ATOM 1674 C C . MET A 1 212 ? 13.428 3.436 26.568 1.00 62.62 212 MET A C 1
ATOM 1676 O O . MET A 1 212 ? 12.773 3.948 27.471 1.00 62.62 212 MET A O 1
ATOM 1680 N N . LEU A 1 213 ? 14.764 3.369 26.614 1.00 64.38 213 LEU A N 1
ATOM 1681 C CA . LEU A 1 213 ? 15.561 3.879 27.739 1.00 64.38 213 LEU A CA 1
ATOM 1682 C C . LEU A 1 213 ? 15.509 5.407 27.899 1.00 64.38 213 LEU A C 1
ATOM 1684 O O . LEU A 1 213 ? 15.813 5.912 28.975 1.00 64.38 213 LEU A O 1
ATOM 1688 N N . ARG A 1 214 ? 15.143 6.153 26.851 1.00 63.16 214 ARG A N 1
ATOM 1689 C CA . ARG A 1 214 ? 15.063 7.623 26.875 1.00 63.16 214 ARG A CA 1
ATOM 1690 C C . ARG A 1 214 ? 13.650 8.157 27.122 1.00 63.16 214 ARG A C 1
ATOM 1692 O O . ARG A 1 214 ? 13.464 9.367 27.102 1.00 63.16 214 ARG A O 1
ATOM 1699 N N . GLY A 1 215 ? 12.656 7.289 27.331 1.00 56.16 215 GLY A N 1
ATOM 1700 C CA . GLY A 1 215 ? 11.274 7.697 27.618 1.00 56.16 215 GLY A CA 1
ATOM 1701 C C . GLY A 1 215 ? 10.566 8.431 26.471 1.00 56.16 215 GLY A C 1
ATOM 1702 O O . GLY A 1 215 ? 9.455 8.925 26.654 1.00 56.16 215 GLY A O 1
ATOM 1703 N N . HIS A 1 216 ? 11.177 8.501 25.288 1.00 53.91 216 HIS A N 1
ATOM 1704 C CA . HIS A 1 216 ? 10.556 9.077 24.105 1.00 53.91 216 HIS A CA 1
ATOM 1705 C C . HIS A 1 216 ? 9.699 8.005 23.423 1.00 53.91 216 HIS A C 1
ATOM 1707 O O . HIS A 1 216 ? 10.190 6.921 23.109 1.00 53.91 216 HIS A O 1
ATOM 1713 N N . GLY A 1 217 ? 8.423 8.313 23.171 1.00 53.16 217 GLY A N 1
ATOM 1714 C CA . GLY A 1 217 ? 7.684 7.634 22.105 1.00 53.16 217 GLY A CA 1
ATOM 1715 C C . GLY A 1 217 ? 8.435 7.804 20.779 1.00 53.16 217 GLY A C 1
ATOM 1716 O O . GLY A 1 217 ? 9.181 8.767 20.605 1.00 53.16 217 GLY A O 1
ATOM 1717 N N . TRP A 1 218 ? 8.300 6.849 19.867 1.00 62.62 218 TRP A N 1
ATOM 1718 C CA . TRP A 1 218 ? 9.005 6.847 18.584 1.00 62.62 218 TRP A CA 1
ATOM 1719 C C . TRP A 1 218 ? 8.418 7.923 17.678 1.00 62.62 218 TRP A C 1
ATOM 1721 O O . TRP A 1 218 ? 7.288 7.786 17.226 1.00 62.62 218 TRP A O 1
ATOM 1731 N N . THR A 1 219 ? 9.128 9.032 17.467 1.00 55.12 219 THR A N 1
ATOM 1732 C CA . THR A 1 219 ? 8.468 10.237 16.937 1.00 55.12 219 THR A CA 1
ATOM 1733 C C . THR A 1 219 ? 8.758 10.601 15.489 1.00 55.12 219 THR A C 1
ATOM 1735 O O . THR A 1 219 ? 7.998 11.412 14.972 1.00 55.12 219 THR A O 1
ATOM 1738 N N . GLU A 1 220 ? 9.765 10.047 14.799 1.00 62.59 220 GLU A N 1
ATOM 1739 C CA . GLU A 1 220 ? 9.959 10.391 13.379 1.00 62.59 220 GLU A CA 1
ATOM 1740 C C . GLU A 1 220 ? 10.764 9.342 12.590 1.00 62.59 220 GLU A C 1
ATOM 1742 O O . GLU A 1 220 ? 11.919 9.062 12.919 1.00 62.59 220 GLU A O 1
ATOM 1747 N N . SER A 1 221 ? 10.174 8.793 11.519 1.00 61.88 221 SER A N 1
ATOM 1748 C CA . SER A 1 221 ? 10.929 8.135 10.440 1.00 61.88 221 SER A CA 1
ATOM 1749 C C . SER A 1 221 ? 11.662 9.187 9.618 1.00 61.88 221 SER A C 1
ATOM 1751 O O . SER A 1 221 ? 11.028 10.109 9.101 1.00 61.88 221 SER A O 1
ATOM 1753 N N . ARG A 1 222 ? 12.973 9.017 9.440 1.00 68.38 222 ARG A N 1
ATOM 1754 C CA . ARG A 1 222 ? 13.773 9.819 8.509 1.00 68.38 222 ARG A CA 1
ATOM 1755 C C . ARG A 1 222 ? 14.089 8.981 7.286 1.00 68.38 222 ARG A C 1
ATOM 1757 O O . ARG A 1 222 ? 14.794 7.992 7.400 1.00 68.38 222 ARG A O 1
ATOM 1764 N N . CYS A 1 223 ? 13.503 9.326 6.150 1.00 65.75 223 CYS A N 1
ATOM 1765 C CA . CYS A 1 223 ? 13.672 8.599 4.886 1.00 65.75 223 CYS A CA 1
ATOM 1766 C C . CYS A 1 223 ? 14.424 9.447 3.847 1.00 65.75 223 CYS A C 1
ATOM 1768 O O . CYS A 1 223 ? 14.402 9.132 2.667 1.00 65.75 223 CYS A O 1
ATOM 1770 N N . ASP A 1 224 ? 15.039 10.546 4.291 1.00 59.69 224 ASP A N 1
ATOM 1771 C CA . ASP A 1 224 ? 15.558 11.658 3.492 1.00 59.69 224 ASP A CA 1
ATOM 1772 C C . ASP A 1 224 ? 17.051 11.555 3.141 1.00 59.69 224 ASP A C 1
ATOM 1774 O O . ASP A 1 224 ? 17.581 12.436 2.470 1.00 59.69 224 ASP A O 1
ATOM 1778 N N . ASP A 1 225 ? 17.733 10.479 3.544 1.00 56.72 225 ASP A N 1
ATOM 1779 C CA . ASP A 1 225 ? 19.182 10.350 3.341 1.00 56.72 225 ASP A CA 1
ATOM 1780 C C . ASP A 1 225 ? 19.570 9.754 1.964 1.00 56.72 225 ASP A C 1
ATOM 1782 O O . ASP A 1 225 ? 20.743 9.807 1.594 1.00 56.72 225 ASP A O 1
ATOM 1786 N N . SER A 1 226 ? 18.620 9.221 1.178 1.00 55.22 226 SER A N 1
ATOM 1787 C CA . SER A 1 226 ? 18.895 8.588 -0.126 1.00 55.22 226 SER A CA 1
ATOM 1788 C C . SER A 1 226 ? 17.832 8.914 -1.181 1.00 55.22 226 SER A C 1
ATOM 1790 O O . SER A 1 226 ? 16.758 8.314 -1.186 1.00 55.22 226 SER A O 1
ATOM 1792 N N . HIS A 1 227 ? 18.135 9.822 -2.112 1.00 67.31 227 HIS A N 1
ATOM 1793 C CA . HIS A 1 227 ? 17.250 10.129 -3.239 1.00 67.31 227 HIS A CA 1
ATOM 1794 C C . HIS A 1 227 ? 17.808 9.582 -4.554 1.00 67.31 227 HIS A C 1
ATOM 1796 O O . HIS A 1 227 ? 18.987 9.760 -4.861 1.00 67.31 227 HIS A O 1
ATOM 1802 N N . ASN A 1 228 ? 16.926 9.033 -5.394 1.00 71.81 228 ASN A N 1
ATOM 1803 C CA . ASN A 1 228 ? 17.223 8.651 -6.777 1.00 71.81 228 ASN A CA 1
ATOM 1804 C C . ASN A 1 228 ? 18.276 7.533 -6.958 1.00 71.81 228 ASN A C 1
ATOM 1806 O O . ASN A 1 228 ? 18.969 7.501 -7.974 1.00 71.81 228 ASN A O 1
ATOM 1810 N N . GLU A 1 229 ? 18.370 6.597 -6.016 1.00 82.69 229 GLU A N 1
ATOM 1811 C CA . GLU A 1 229 ? 19.294 5.455 -6.043 1.00 82.69 229 GLU A CA 1
ATOM 1812 C C . GLU A 1 229 ? 18.761 4.246 -6.829 1.00 82.69 229 GLU A C 1
ATOM 1814 O O . GLU A 1 229 ? 19.534 3.449 -7.363 1.00 82.69 229 GLU A O 1
ATOM 1819 N N . HIS A 1 230 ? 17.440 4.088 -6.919 1.00 88.38 230 HIS A N 1
ATOM 1820 C CA . HIS A 1 230 ? 16.805 2.915 -7.514 1.00 88.38 230 HIS A CA 1
ATOM 1821 C C . HIS A 1 230 ? 16.273 3.185 -8.921 1.00 88.38 230 HIS A C 1
ATOM 1823 O O . HIS A 1 230 ? 15.802 4.277 -9.238 1.00 88.38 230 HIS A O 1
ATOM 1829 N N . ALA A 1 231 ? 16.281 2.164 -9.781 1.00 92.38 231 ALA A N 1
ATOM 1830 C CA . ALA A 1 231 ? 15.632 2.250 -11.086 1.00 92.38 231 ALA A CA 1
ATOM 1831 C C . ALA A 1 231 ? 14.115 2.485 -10.936 1.00 92.38 231 ALA A C 1
ATOM 1833 O O . ALA A 1 231 ? 13.488 2.004 -9.990 1.00 92.38 231 ALA A O 1
ATOM 1834 N N . ALA A 1 232 ? 13.505 3.181 -11.904 1.00 93.31 232 ALA A N 1
ATOM 1835 C CA . ALA A 1 232 ? 12.052 3.386 -11.944 1.00 93.31 232 ALA A CA 1
ATOM 1836 C C . ALA A 1 232 ? 11.279 2.064 -11.867 1.00 93.31 232 ALA A C 1
ATOM 1838 O O . ALA A 1 232 ? 10.355 1.950 -11.067 1.00 93.31 232 ALA A O 1
ATOM 1839 N N . SER A 1 233 ? 11.728 1.045 -12.605 1.00 94.31 233 SER A N 1
ATOM 1840 C CA . SER A 1 233 ? 11.136 -0.296 -12.605 1.00 94.31 233 SER A CA 1
ATOM 1841 C C . SER A 1 233 ? 11.144 -0.965 -11.229 1.00 94.31 233 SER A C 1
ATOM 1843 O O . SER A 1 233 ? 10.182 -1.646 -10.883 1.00 94.31 233 SER A O 1
ATOM 1845 N N . THR A 1 234 ? 12.176 -0.744 -10.412 1.00 94.44 234 THR A N 1
ATOM 1846 C CA . THR A 1 234 ? 12.237 -1.269 -9.041 1.00 94.44 234 THR A CA 1
ATOM 1847 C C . THR A 1 234 ? 11.137 -0.663 -8.175 1.00 94.44 234 THR A C 1
ATOM 1849 O O . THR A 1 234 ? 10.377 -1.404 -7.555 1.00 94.44 234 THR A O 1
ATOM 1852 N N . ILE A 1 235 ? 11.000 0.668 -8.173 1.00 95.19 235 ILE A N 1
ATOM 1853 C CA . ILE A 1 235 ? 9.966 1.357 -7.382 1.00 95.19 235 ILE A CA 1
ATOM 1854 C C . ILE A 1 235 ? 8.563 1.037 -7.905 1.00 95.19 235 ILE A C 1
ATOM 1856 O O . ILE A 1 235 ? 7.653 0.795 -7.117 1.00 95.19 235 ILE A O 1
ATOM 1860 N N . GLN A 1 236 ? 8.402 0.936 -9.225 1.00 96.81 236 GLN A N 1
ATOM 1861 C CA . GLN A 1 236 ? 7.155 0.510 -9.858 1.00 96.81 236 GLN A CA 1
ATOM 1862 C C . GLN A 1 236 ? 6.724 -0.895 -9.402 1.00 96.81 236 GLN A C 1
ATOM 1864 O O . GLN A 1 236 ? 5.557 -1.113 -9.080 1.00 96.81 236 GLN A O 1
ATOM 1869 N N . ASN A 1 237 ? 7.657 -1.851 -9.345 1.00 97.38 237 ASN A N 1
ATOM 1870 C CA . ASN A 1 237 ? 7.381 -3.211 -8.877 1.00 97.38 237 ASN A CA 1
ATOM 1871 C C . ASN A 1 237 ? 7.094 -3.259 -7.368 1.00 97.38 237 ASN A C 1
ATOM 1873 O O . ASN A 1 237 ? 6.203 -3.991 -6.948 1.00 97.38 237 ASN A O 1
ATOM 1877 N N . LEU A 1 238 ? 7.800 -2.469 -6.554 1.00 96.44 238 LEU A N 1
ATOM 1878 C CA . LEU A 1 238 ? 7.525 -2.376 -5.116 1.00 96.44 238 LEU A CA 1
ATOM 1879 C C . LEU A 1 238 ? 6.110 -1.838 -4.853 1.00 96.44 238 LEU A C 1
ATOM 1881 O O . LEU A 1 238 ? 5.363 -2.424 -4.071 1.00 96.44 238 LEU A O 1
ATOM 1885 N N . ALA A 1 239 ? 5.711 -0.775 -5.555 1.00 98.06 239 ALA A N 1
ATOM 1886 C CA . ALA A 1 239 ? 4.366 -0.218 -5.448 1.00 98.06 239 ALA A CA 1
ATOM 1887 C C . ALA A 1 239 ? 3.291 -1.216 -5.911 1.00 98.06 239 ALA A C 1
ATOM 1889 O O . ALA A 1 239 ? 2.289 -1.398 -5.223 1.00 98.06 239 ALA A O 1
ATOM 1890 N N . LEU A 1 240 ? 3.523 -1.923 -7.026 1.00 98.44 240 LEU A N 1
ATOM 1891 C CA . LEU A 1 240 ? 2.611 -2.972 -7.493 1.00 98.44 240 LEU A CA 1
ATOM 1892 C C . LEU A 1 240 ? 2.470 -4.099 -6.467 1.00 98.44 240 LEU A C 1
ATOM 1894 O O . LEU A 1 240 ? 1.360 -4.524 -6.179 1.00 98.44 240 LEU A O 1
ATOM 1898 N N . GLY A 1 241 ? 3.573 -4.571 -5.886 1.00 97.75 241 GLY A N 1
ATOM 1899 C CA . GLY A 1 241 ? 3.514 -5.594 -4.845 1.00 97.75 241 GLY A CA 1
ATOM 1900 C C . GLY A 1 241 ? 2.712 -5.136 -3.623 1.00 97.75 241 GLY A C 1
ATOM 1901 O O . GLY A 1 241 ? 1.910 -5.904 -3.106 1.00 97.75 241 GLY A O 1
ATOM 1902 N N . SER A 1 242 ? 2.859 -3.876 -3.209 1.00 97.94 242 SER A N 1
ATOM 1903 C CA . SER A 1 242 ? 2.094 -3.306 -2.092 1.00 97.94 242 SER A CA 1
ATOM 1904 C C . SER A 1 242 ? 0.585 -3.227 -2.374 1.00 97.94 242 SER A C 1
ATOM 1906 O O . SER A 1 242 ? -0.229 -3.483 -1.482 1.00 97.94 242 SER A O 1
ATOM 1908 N N . LEU A 1 243 ? 0.198 -2.933 -3.622 1.00 98.56 243 LEU A N 1
ATOM 1909 C CA . LEU A 1 243 ? -1.194 -3.025 -4.074 1.00 98.56 243 LEU A CA 1
ATOM 1910 C C . LEU A 1 243 ? -1.717 -4.464 -3.996 1.00 98.56 243 LEU A C 1
ATOM 1912 O O . LEU A 1 243 ? -2.828 -4.696 -3.521 1.00 98.56 243 LEU A O 1
ATOM 1916 N N . LEU A 1 244 ? -0.920 -5.430 -4.463 1.00 96.75 244 LEU A N 1
ATOM 1917 C CA . LEU A 1 244 ? -1.288 -6.844 -4.419 1.00 96.75 244 LEU A CA 1
ATOM 1918 C C . LEU A 1 244 ? -1.465 -7.328 -2.979 1.00 96.75 244 LEU A C 1
ATOM 1920 O O . LEU A 1 244 ? -2.412 -8.062 -2.720 1.00 96.75 244 LEU A O 1
ATOM 1924 N N . HIS A 1 245 ? -0.615 -6.884 -2.049 1.00 95.38 245 HIS A N 1
ATOM 1925 C CA . HIS A 1 245 ? -0.768 -7.170 -0.620 1.00 95.38 245 HIS A CA 1
ATOM 1926 C C . HIS A 1 245 ? -2.116 -6.683 -0.094 1.00 95.38 245 HIS A C 1
ATOM 1928 O O . HIS A 1 245 ? -2.883 -7.485 0.426 1.00 95.38 245 HIS A O 1
ATOM 1934 N N . LEU A 1 246 ? -2.445 -5.401 -0.304 1.00 96.06 246 LEU A N 1
ATOM 1935 C CA . LEU A 1 246 ? -3.734 -4.825 0.102 1.00 96.06 246 LEU A CA 1
ATOM 1936 C C . LEU A 1 246 ? -4.909 -5.648 -0.446 1.00 96.06 246 LEU A C 1
ATOM 1938 O O . LEU A 1 246 ? -5.870 -5.944 0.267 1.00 96.06 246 LEU A O 1
ATOM 1942 N N . LEU A 1 247 ? -4.842 -6.009 -1.728 1.00 93.00 247 LEU A N 1
ATOM 1943 C CA . LEU A 1 247 ? -5.885 -6.805 -2.351 1.00 93.00 247 LEU A CA 1
ATOM 1944 C C . LEU A 1 247 ? -5.982 -8.196 -1.711 1.00 93.00 247 LEU A C 1
ATOM 1946 O O . LEU A 1 247 ? -7.086 -8.650 -1.444 1.00 93.00 247 LEU A O 1
ATOM 1950 N N . GLN A 1 248 ? -4.861 -8.862 -1.441 1.00 89.81 248 GLN A N 1
ATOM 1951 C CA . GLN A 1 248 ? -4.826 -10.193 -0.827 1.00 89.81 248 GLN A CA 1
ATOM 1952 C C . GLN A 1 248 ? -5.359 -10.184 0.611 1.00 89.81 248 GLN A C 1
ATOM 1954 O O . GLN A 1 248 ? -6.198 -11.023 0.945 1.00 89.81 248 GLN A O 1
ATOM 1959 N N . ASP A 1 249 ? -4.950 -9.203 1.415 1.00 89.50 249 ASP A N 1
ATOM 1960 C CA . ASP A 1 249 ? -5.470 -8.956 2.766 1.00 89.50 249 ASP A CA 1
ATOM 1961 C C . ASP A 1 249 ? -6.983 -8.761 2.753 1.00 89.50 249 ASP A C 1
ATOM 1963 O O . ASP A 1 249 ? -7.701 -9.291 3.597 1.00 89.50 249 ASP A O 1
ATOM 1967 N N . SER A 1 250 ? -7.514 -8.105 1.719 1.00 87.94 250 SER A N 1
ATOM 1968 C CA . SER A 1 250 ? -8.954 -7.879 1.614 1.00 87.94 250 SER A CA 1
ATOM 1969 C C . SER A 1 250 ? -9.801 -9.152 1.508 1.00 87.94 250 SER A C 1
ATOM 1971 O O . SER A 1 250 ? -11.019 -9.075 1.654 1.00 87.94 250 SER A O 1
ATOM 1973 N N . PHE A 1 251 ? -9.203 -10.311 1.226 1.00 82.88 251 PHE A N 1
ATOM 1974 C CA . PHE A 1 251 ? -9.889 -11.607 1.227 1.00 82.88 251 PHE A CA 1
ATOM 1975 C C . PHE A 1 251 ? -9.602 -12.412 2.501 1.00 82.88 251 PHE A C 1
ATOM 1977 O O . PHE A 1 251 ? -10.054 -13.542 2.622 1.00 82.88 251 PHE A O 1
ATOM 1984 N N . SER A 1 252 ? -8.857 -11.873 3.465 1.00 81.88 252 SER A N 1
ATOM 1985 C CA . SER A 1 252 ? -8.624 -12.503 4.764 1.00 81.88 252 SER A CA 1
ATOM 1986 C C . SER A 1 252 ? -9.833 -12.358 5.691 1.00 81.88 252 SER A C 1
ATOM 1988 O O . SER A 1 252 ? -10.299 -11.243 5.917 1.00 81.88 252 SER A O 1
ATOM 1990 N N . ASP A 1 253 ? -10.299 -13.455 6.299 1.00 77.62 253 ASP A N 1
ATOM 1991 C CA . ASP A 1 253 ? -11.389 -13.436 7.295 1.00 77.62 253 ASP A CA 1
ATOM 1992 C C . ASP A 1 253 ? -11.008 -12.694 8.585 1.00 77.62 253 ASP A C 1
ATOM 1994 O O . ASP A 1 253 ? -11.869 -12.287 9.369 1.00 77.62 253 ASP A O 1
ATOM 1998 N N . SER A 1 254 ? -9.709 -12.532 8.839 1.00 78.31 254 SER A N 1
ATOM 1999 C CA . SER A 1 254 ? -9.198 -11.705 9.930 1.00 78.31 254 SER A CA 1
ATOM 2000 C C . SER A 1 254 ? -9.320 -10.207 9.625 1.00 78.31 254 SER A C 1
ATOM 2002 O O . SER A 1 254 ? -9.434 -9.412 10.560 1.00 78.31 254 SER A O 1
ATOM 2004 N N . HIS A 1 255 ? -9.318 -9.814 8.347 1.00 87.06 255 HIS A N 1
ATOM 2005 C CA . HIS A 1 255 ? -9.247 -8.417 7.904 1.00 87.06 255 HIS A CA 1
ATOM 2006 C C . HIS A 1 255 ? -10.583 -7.875 7.427 1.00 87.06 255 HIS A C 1
ATOM 2008 O O . HIS A 1 255 ? -10.928 -6.743 7.755 1.00 87.06 255 HIS A O 1
ATOM 2014 N N . VAL A 1 256 ? -11.349 -8.664 6.677 1.00 84.75 256 VAL A N 1
ATOM 2015 C CA . VAL A 1 256 ? -12.581 -8.219 6.024 1.00 84.75 256 VAL A CA 1
ATOM 2016 C C . VAL A 1 256 ? -13.648 -9.288 6.167 1.00 84.75 256 VAL A C 1
ATOM 2018 O O . VAL A 1 256 ? -13.422 -10.449 5.845 1.00 84.75 256 VAL A O 1
ATOM 2021 N N . ARG A 1 257 ? -14.847 -8.882 6.591 1.00 82.00 257 ARG A N 1
ATOM 2022 C CA . ARG A 1 257 ? -16.035 -9.732 6.492 1.00 82.00 257 ARG A CA 1
ATOM 2023 C C . ARG A 1 257 ? -16.758 -9.418 5.194 1.00 82.00 257 ARG A C 1
ATOM 2025 O O . ARG A 1 257 ? -17.066 -8.254 4.909 1.00 82.00 257 ARG A O 1
ATOM 2032 N N . ARG A 1 258 ? -17.021 -10.455 4.407 1.00 80.38 258 ARG A N 1
ATOM 2033 C CA . ARG A 1 258 ? -17.650 -10.346 3.091 1.00 80.38 258 ARG A CA 1
ATOM 2034 C C . ARG A 1 258 ? -18.971 -11.118 3.019 1.00 80.38 258 ARG A C 1
ATOM 2036 O O . ARG A 1 258 ? -19.213 -12.031 3.800 1.00 80.38 258 ARG A O 1
ATOM 2043 N N . PHE A 1 259 ? -19.817 -10.732 2.065 1.00 70.75 259 PHE A N 1
ATOM 2044 C CA . PHE A 1 259 ? -21.090 -11.368 1.738 1.00 70.75 259 PHE A CA 1
ATOM 2045 C C . PHE A 1 259 ? -20.972 -12.333 0.541 1.00 70.75 259 PHE A C 1
ATOM 2047 O O . PHE A 1 259 ? -20.265 -12.007 -0.421 1.00 70.75 259 PHE A O 1
ATOM 2054 N N . PRO A 1 260 ? -21.754 -13.435 0.521 1.00 65.50 260 PRO A N 1
ATOM 2055 C CA . PRO A 1 260 ? -22.704 -13.851 1.560 1.00 65.50 260 PRO A CA 1
ATOM 2056 C C . PRO A 1 260 ? -22.009 -14.299 2.853 1.00 65.50 260 PRO A C 1
ATOM 2058 O O . PRO A 1 260 ? -20.874 -14.762 2.830 1.00 65.50 260 PRO A O 1
ATOM 2061 N N . LEU A 1 261 ? -22.700 -14.117 3.981 1.00 65.12 261 LEU A N 1
ATOM 2062 C CA . LEU A 1 261 ? -22.217 -14.580 5.278 1.00 65.12 261 LEU A CA 1
ATOM 2063 C C . LEU A 1 261 ? -22.226 -16.105 5.319 1.00 65.12 261 LEU A C 1
ATOM 2065 O O . LEU A 1 261 ? -23.192 -16.740 4.895 1.00 65.12 261 LEU A O 1
ATOM 2069 N N . HIS A 1 262 ? -21.164 -16.669 5.874 1.00 60.44 262 HIS A N 1
ATOM 2070 C CA . HIS A 1 262 ? -20.995 -18.099 6.056 1.00 60.44 262 HIS A CA 1
ATOM 2071 C C . HIS A 1 262 ? -20.583 -18.383 7.504 1.00 60.44 262 HIS A C 1
ATOM 2073 O O . HIS A 1 262 ? -19.881 -17.581 8.120 1.00 60.44 262 HIS A O 1
ATOM 2079 N N . ASP A 1 263 ? -21.027 -19.523 8.036 1.00 53.88 263 ASP A N 1
ATOM 2080 C CA . ASP A 1 263 ? -20.772 -19.925 9.429 1.00 53.88 263 ASP A CA 1
ATOM 2081 C C . ASP A 1 263 ? -19.315 -20.369 9.669 1.00 53.88 263 ASP A C 1
ATOM 2083 O O . ASP A 1 263 ? -18.851 -20.416 10.809 1.00 53.88 263 ASP A O 1
ATOM 2087 N N . GLU A 1 264 ? -18.577 -20.668 8.597 1.00 55.66 264 GLU A N 1
ATOM 2088 C CA . GLU A 1 264 ? -17.161 -21.044 8.621 1.00 55.66 264 GLU A CA 1
ATOM 2089 C C . GLU A 1 264 ? -16.293 -19.889 8.087 1.00 55.66 264 GLU A C 1
ATOM 2091 O O . GLU A 1 264 ? -16.761 -19.070 7.304 1.00 55.66 264 GLU A O 1
ATOM 2096 N N . HIS A 1 265 ? -15.027 -19.791 8.507 1.00 52.84 265 HIS A N 1
ATOM 2097 C CA . HIS A 1 265 ? -14.065 -18.788 8.021 1.00 52.84 265 HIS A CA 1
ATOM 2098 C C . HIS A 1 265 ? -13.741 -19.021 6.535 1.00 52.84 265 HIS A C 1
ATOM 2100 O O . HIS A 1 265 ? -12.848 -19.803 6.199 1.00 52.84 265 HIS A O 1
ATOM 2106 N N . VAL A 1 266 ? -14.534 -18.410 5.651 1.00 54.62 266 VAL A N 1
ATOM 2107 C CA . VAL A 1 266 ? -14.536 -18.696 4.212 1.00 54.62 266 VAL A CA 1
ATOM 2108 C C . VAL A 1 266 ? -14.558 -17.453 3.317 1.00 54.62 266 VAL A C 1
ATOM 2110 O O . VAL A 1 266 ? -14.909 -17.566 2.143 1.00 54.62 266 VAL A O 1
ATOM 2113 N N . SER A 1 267 ? -14.124 -16.273 3.781 1.00 51.56 267 SER A N 1
ATOM 2114 C CA . SER A 1 267 ? -14.011 -15.074 2.913 1.00 51.56 267 SER A CA 1
ATOM 2115 C C . SER A 1 267 ? -13.059 -15.278 1.725 1.00 51.56 267 SER A C 1
ATOM 2117 O O . SER A 1 267 ? -13.041 -14.474 0.793 1.00 51.56 267 SER A O 1
ATOM 2119 N N . ARG A 1 268 ? -12.306 -16.388 1.725 1.00 54.22 268 ARG A N 1
ATOM 2120 C CA . ARG A 1 268 ? -11.454 -16.867 0.630 1.00 54.22 268 ARG A CA 1
ATOM 2121 C C . ARG A 1 268 ? -12.132 -17.883 -0.317 1.00 54.22 268 ARG A C 1
ATOM 2123 O O . ARG A 1 268 ? -11.446 -18.433 -1.175 1.00 54.22 268 ARG A O 1
ATOM 2130 N N . LEU A 1 269 ? -13.435 -18.167 -0.194 1.00 50.59 269 LEU A N 1
ATOM 2131 C CA . LEU A 1 269 ? -14.180 -19.047 -1.113 1.00 50.59 269 LEU A CA 1
ATOM 2132 C C . LEU A 1 269 ? -14.790 -18.284 -2.303 1.00 50.59 269 LEU A C 1
ATOM 2134 O O . LEU A 1 269 ? -15.124 -17.103 -2.222 1.00 50.59 269 LEU A O 1
ATOM 2138 N N . ALA A 1 270 ? -14.949 -18.983 -3.430 1.00 46.84 270 ALA A N 1
ATOM 2139 C CA . ALA A 1 270 ? -15.573 -18.444 -4.637 1.00 46.84 270 ALA A CA 1
ATOM 2140 C C . ALA A 1 270 ? -17.040 -18.026 -4.389 1.00 46.84 270 ALA A C 1
ATOM 2142 O O . ALA A 1 270 ? -17.793 -18.750 -3.743 1.00 46.84 270 ALA A O 1
ATOM 2143 N N . GLY A 1 271 ? -17.459 -16.881 -4.945 1.00 51.28 271 GLY A N 1
ATOM 2144 C CA . GLY A 1 271 ? -18.833 -16.356 -4.832 1.00 51.28 271 GLY A CA 1
ATOM 2145 C C . GLY A 1 271 ? -19.051 -15.326 -3.716 1.00 51.28 271 GLY A C 1
ATOM 2146 O O . GLY A 1 271 ? -20.127 -14.735 -3.636 1.00 51.28 271 GLY A O 1
ATOM 2147 N N . VAL A 1 272 ? -18.025 -15.069 -2.903 1.00 57.44 272 VAL A N 1
ATOM 2148 C CA . VAL A 1 272 ? -18.005 -14.025 -1.875 1.00 57.44 272 VAL A CA 1
ATOM 2149 C C . VAL A 1 272 ? -17.393 -12.752 -2.471 1.00 57.44 272 VAL A C 1
ATOM 2151 O O . VAL A 1 272 ? -16.224 -12.746 -2.848 1.00 57.44 272 VAL A O 1
ATOM 2154 N N . GLN A 1 273 ? -18.180 -11.682 -2.616 1.00 63.34 273 GLN A N 1
ATOM 2155 C CA . GLN A 1 273 ? -17.758 -10.489 -3.376 1.00 63.34 273 GLN A CA 1
ATOM 2156 C C . GLN A 1 273 ? -17.940 -9.182 -2.601 1.00 63.34 273 GLN A C 1
ATOM 2158 O O . GLN A 1 273 ? -16.994 -8.406 -2.491 1.00 63.34 273 GLN A O 1
ATOM 2163 N N . GLY A 1 274 ? -19.114 -8.944 -2.013 1.00 76.06 274 GLY A N 1
ATOM 2164 C CA . GLY A 1 274 ? -19.403 -7.674 -1.341 1.00 76.06 274 GLY A CA 1
ATOM 2165 C C . GLY A 1 274 ? -18.714 -7.563 0.016 1.00 76.06 274 GLY A C 1
ATOM 2166 O O . GLY A 1 274 ? -18.786 -8.487 0.818 1.00 76.06 274 GLY A O 1
ATOM 2167 N N . VAL A 1 275 ? -18.088 -6.428 0.305 1.00 85.38 275 VAL A N 1
ATOM 2168 C CA . VAL A 1 275 ? -17.592 -6.096 1.641 1.00 85.38 275 VAL A CA 1
ATOM 2169 C C . VAL A 1 275 ? -18.780 -5.729 2.522 1.00 85.38 275 VAL A C 1
ATOM 2171 O O . VAL A 1 275 ? -19.492 -4.759 2.265 1.00 85.38 275 VAL A O 1
ATOM 2174 N N . GLU A 1 276 ? -18.985 -6.499 3.587 1.00 82.75 276 GLU A N 1
ATOM 2175 C CA . GLU A 1 276 ? -19.907 -6.102 4.644 1.00 82.75 276 GLU A CA 1
ATOM 2176 C C . 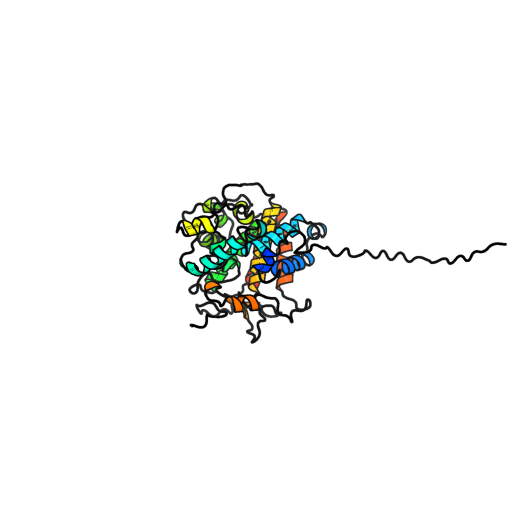GLU A 1 276 ? -19.257 -5.039 5.519 1.00 82.75 276 GLU A C 1
ATOM 2178 O O . GLU A 1 276 ? -19.871 -4.017 5.829 1.00 82.75 276 GLU A O 1
ATOM 2183 N N . GLN A 1 277 ? -18.013 -5.296 5.933 1.00 84.50 277 GLN A N 1
ATOM 2184 C CA . GLN A 1 277 ? -17.328 -4.482 6.923 1.00 84.50 277 GLN A CA 1
ATOM 2185 C C . GLN A 1 277 ? -15.847 -4.853 7.046 1.00 84.50 277 GLN A C 1
ATOM 2187 O O . GLN A 1 277 ? -15.459 -6.017 6.931 1.00 84.50 277 GLN A O 1
ATOM 2192 N N . PHE A 1 278 ? -15.033 -3.843 7.340 1.00 89.62 278 PHE A N 1
ATOM 2193 C CA . PHE A 1 278 ? -13.604 -3.986 7.599 1.00 89.62 278 PHE A CA 1
ATOM 2194 C C . PHE A 1 278 ? -13.332 -4.228 9.093 1.00 89.62 278 PHE A C 1
ATOM 2196 O O . PHE A 1 278 ? -13.995 -3.659 9.965 1.00 89.62 278 PHE A O 1
ATOM 2203 N N . GLY A 1 279 ? -12.357 -5.081 9.390 1.00 87.44 279 GLY A N 1
ATOM 2204 C CA . GLY A 1 279 ? -11.860 -5.358 10.736 1.00 87.44 279 GLY A CA 1
ATOM 2205 C C . GLY A 1 279 ? -10.993 -4.220 11.282 1.00 87.44 279 GLY A C 1
ATOM 2206 O O . GLY A 1 279 ? -10.656 -3.283 10.569 1.00 87.44 279 GLY A O 1
ATOM 2207 N N . ASN A 1 280 ? -10.631 -4.282 12.564 1.00 88.06 280 ASN A N 1
ATOM 2208 C CA . ASN A 1 280 ? -9.724 -3.328 13.215 1.00 88.06 280 ASN A CA 1
ATOM 2209 C C . ASN A 1 280 ? -8.794 -4.107 14.130 1.00 88.06 280 ASN A C 1
ATOM 2211 O O . ASN A 1 280 ? -9.215 -4.531 15.208 1.00 88.06 280 ASN A O 1
ATOM 2215 N N . TYR A 1 281 ? -7.541 -4.276 13.719 1.00 85.44 281 TYR A N 1
ATOM 2216 C CA . TYR A 1 281 ? -6.584 -5.159 14.376 1.00 85.44 281 TYR A CA 1
ATOM 2217 C C . TYR A 1 281 ? -6.441 -4.858 15.874 1.00 85.44 281 TYR A C 1
ATOM 2219 O O . TYR A 1 281 ? -6.435 -5.764 16.707 1.00 85.44 281 TYR A O 1
ATOM 2227 N N . ALA A 1 282 ? -6.400 -3.576 16.254 1.00 79.62 282 ALA A N 1
ATOM 2228 C CA . ALA A 1 282 ? -6.223 -3.158 17.648 1.00 79.62 282 ALA A CA 1
ATOM 2229 C C . ALA A 1 282 ? -7.347 -3.640 18.597 1.00 79.62 282 ALA A C 1
ATOM 2231 O O . ALA A 1 282 ? -7.148 -3.690 19.822 1.00 79.62 282 ALA A O 1
ATOM 2232 N N . LYS A 1 283 ? -8.519 -3.994 18.055 1.00 77.81 283 LYS A N 1
ATOM 2233 C CA . LYS A 1 283 ? -9.675 -4.525 18.793 1.00 77.81 283 LYS A CA 1
ATOM 2234 C C . LYS A 1 283 ? -9.800 -6.049 18.753 1.00 77.81 283 LYS A C 1
ATOM 2236 O O . LYS A 1 283 ? -10.586 -6.588 19.530 1.00 77.81 283 LYS A O 1
ATOM 2241 N N . GLN A 1 284 ? -9.006 -6.730 17.931 1.00 77.00 284 GLN A N 1
ATOM 2242 C CA . GLN A 1 284 ? -9.076 -8.180 17.777 1.00 77.00 284 GLN A CA 1
ATOM 2243 C C . GLN A 1 284 ? -8.188 -8.912 18.794 1.00 77.00 284 GLN A C 1
ATOM 2245 O O . GLN A 1 284 ? -7.185 -8.388 19.296 1.00 77.00 284 GLN A O 1
ATOM 2250 N N . ASP A 1 285 ? -8.542 -10.159 19.093 1.00 79.19 285 ASP A N 1
ATOM 2251 C CA . ASP A 1 285 ? -7.643 -11.116 19.727 1.00 79.19 285 ASP A CA 1
ATOM 2252 C C . ASP A 1 285 ? -6.575 -11.569 18.722 1.00 79.19 285 ASP A C 1
ATOM 2254 O O . ASP A 1 285 ? -6.880 -12.168 17.689 1.00 79.19 285 ASP A O 1
ATOM 2258 N N . SER A 1 286 ? -5.304 -11.324 19.043 1.00 76.19 286 SER A N 1
ATOM 2259 C CA . SER A 1 286 ? -4.183 -11.612 18.141 1.00 76.19 286 SER A CA 1
ATOM 2260 C C . SER A 1 286 ? -4.010 -13.103 17.834 1.00 76.19 286 SER A C 1
ATOM 2262 O O . SER A 1 286 ? -3.466 -13.462 16.792 1.00 76.19 286 SER A O 1
ATOM 2264 N N . SER A 1 287 ? -4.443 -13.987 18.738 1.00 73.06 287 SER A N 1
ATOM 2265 C CA . SER A 1 287 ? -4.330 -15.437 18.549 1.00 73.06 287 SER A CA 1
ATOM 2266 C C . SER A 1 287 ? -5.373 -15.916 17.546 1.00 73.06 287 SER A C 1
ATOM 2268 O O . SER A 1 287 ? -5.050 -16.685 16.644 1.00 73.06 287 SER A O 1
ATOM 2270 N N . ARG A 1 288 ? -6.609 -15.419 17.670 1.00 73.19 288 ARG A N 1
ATOM 2271 C CA . ARG A 1 288 ? -7.701 -15.718 16.733 1.00 73.19 288 ARG A CA 1
ATOM 2272 C C . ARG A 1 288 ? -7.473 -15.069 15.371 1.00 73.19 288 ARG A C 1
ATOM 2274 O O . ARG A 1 288 ? -7.666 -15.736 14.359 1.00 73.19 288 ARG A O 1
ATOM 2281 N N . HIS A 1 289 ? -6.962 -13.835 15.349 1.00 76.19 289 HIS A N 1
ATOM 2282 C CA . HIS A 1 289 ? -6.521 -13.170 14.124 1.00 76.19 289 HIS A CA 1
ATOM 2283 C C . HIS A 1 289 ? -5.538 -14.053 13.351 1.00 76.19 289 HIS A C 1
ATOM 2285 O O . HIS A 1 289 ? -5.771 -14.364 12.190 1.00 76.19 289 HIS A O 1
ATOM 2291 N N . LYS A 1 290 ? -4.482 -14.538 14.019 1.00 75.06 290 LYS A N 1
ATOM 2292 C CA . LYS A 1 290 ? -3.452 -15.376 13.389 1.00 75.06 290 LYS A CA 1
ATOM 2293 C C . LYS A 1 290 ? -4.005 -16.663 12.768 1.00 75.06 290 LYS A C 1
ATOM 2295 O O . LYS A 1 290 ? -3.443 -17.142 11.789 1.00 75.06 290 LYS A O 1
ATOM 2300 N N . VAL A 1 291 ? -5.047 -17.252 13.352 1.00 70.62 291 VAL A N 1
ATOM 2301 C CA . VAL A 1 291 ? -5.682 -18.464 12.809 1.00 70.62 291 VAL A CA 1
ATOM 2302 C C . VAL A 1 291 ? -6.482 -18.132 11.551 1.00 70.62 291 VAL A C 1
ATOM 2304 O O . VAL A 1 291 ? -6.337 -18.822 10.549 1.00 70.62 291 VAL A O 1
ATOM 2307 N N . ALA A 1 292 ? -7.272 -17.062 11.593 1.00 71.00 292 ALA A N 1
ATOM 2308 C CA . ALA A 1 292 ? -8.142 -16.652 10.491 1.00 71.00 292 ALA A CA 1
ATOM 2309 C C . ALA A 1 292 ? -7.413 -15.991 9.316 1.00 71.00 292 ALA A C 1
ATOM 2311 O O . ALA A 1 292 ? -7.987 -15.830 8.245 1.00 71.00 292 ALA A O 1
ATOM 2312 N N . ASP A 1 293 ? -6.152 -15.621 9.516 1.00 73.69 293 ASP A N 1
ATOM 2313 C CA . ASP A 1 293 ? -5.307 -15.036 8.480 1.00 73.69 293 ASP A CA 1
ATOM 2314 C C . ASP A 1 293 ? -4.689 -16.083 7.525 1.00 73.69 293 ASP A C 1
ATOM 2316 O O . ASP A 1 293 ? -4.187 -15.772 6.438 1.00 73.69 293 ASP A O 1
ATOM 2320 N N . ARG A 1 294 ? -4.762 -17.366 7.900 1.00 69.81 294 ARG A N 1
ATOM 2321 C CA . ARG A 1 294 ? -4.251 -18.493 7.106 1.00 69.81 294 ARG A CA 1
ATOM 2322 C C . ARG A 1 294 ? -5.159 -18.834 5.933 1.00 69.81 294 ARG A C 1
ATOM 2324 O O . ARG A 1 294 ? -6.332 -18.470 5.886 1.00 69.81 294 ARG A O 1
ATOM 2331 N N . LEU A 1 295 ? -4.614 -19.532 4.938 1.00 62.47 295 LEU A N 1
ATOM 2332 C CA . LEU A 1 295 ? -5.451 -20.143 3.903 1.00 62.47 295 LEU A CA 1
ATOM 2333 C C . LEU A 1 295 ? -6.311 -21.255 4.540 1.00 62.47 295 LEU A C 1
ATOM 2335 O O . LEU A 1 295 ? -5.779 -22.010 5.357 1.00 62.47 295 LEU A O 1
ATOM 2339 N N . PRO A 1 296 ? -7.607 -21.382 4.189 1.00 57.75 296 PRO A N 1
ATOM 2340 C CA . PRO A 1 296 ? -8.421 -22.504 4.645 1.00 57.75 296 PRO A CA 1
ATOM 2341 C C . PRO A 1 296 ? -7.780 -23.829 4.223 1.00 57.75 296 PRO A C 1
ATOM 2343 O O . PRO A 1 296 ? -7.343 -23.960 3.080 1.00 57.75 296 PRO A O 1
ATOM 2346 N N . GLU A 1 297 ? -7.772 -24.835 5.099 1.00 54.25 297 GLU A N 1
ATOM 2347 C CA . GLU A 1 297 ? -7.220 -26.166 4.784 1.00 54.25 297 GLU A CA 1
ATOM 2348 C C . GLU A 1 297 ? -7.925 -26.832 3.586 1.00 54.25 297 GLU A C 1
ATOM 2350 O O . GLU A 1 297 ? -7.349 -27.677 2.905 1.00 54.25 297 GLU A O 1
ATOM 2355 N N . THR A 1 298 ? -9.165 -26.425 3.296 1.00 50.81 298 THR A N 1
ATOM 2356 C CA . THR A 1 298 ? -9.994 -26.915 2.184 1.00 50.81 298 THR A CA 1
ATOM 2357 C C . THR A 1 298 ? -9.817 -26.131 0.879 1.00 50.81 298 THR A C 1
ATOM 2359 O O . THR A 1 298 ? -10.421 -26.488 -0.139 1.00 50.81 298 THR A O 1
ATOM 2362 N N . ALA A 1 299 ? -9.000 -25.071 0.871 1.00 53.22 299 ALA A N 1
ATOM 2363 C CA . ALA A 1 299 ? -8.735 -24.273 -0.319 1.00 53.22 299 ALA A CA 1
ATOM 2364 C C . ALA A 1 299 ? -7.845 -25.054 -1.303 1.00 53.22 299 ALA A C 1
ATOM 2366 O O . ALA A 1 299 ? -6.625 -24.919 -1.322 1.00 53.22 299 ALA A O 1
ATOM 2367 N N . ASN A 1 300 ? -8.458 -25.884 -2.148 1.00 49.22 300 ASN A N 1
ATOM 2368 C CA . ASN A 1 300 ? -7.762 -26.483 -3.285 1.00 49.22 300 ASN A CA 1
ATOM 2369 C C . ASN A 1 300 ? -7.448 -25.420 -4.351 1.00 49.22 300 ASN A C 1
ATOM 2371 O O . ASN A 1 300 ? -8.242 -24.507 -4.579 1.00 49.22 300 ASN A O 1
ATOM 2375 N N . ASP A 1 301 ? -6.359 -25.615 -5.107 1.00 47.62 301 ASP A N 1
ATOM 2376 C CA . ASP A 1 301 ? -5.983 -24.795 -6.278 1.00 47.62 301 ASP A CA 1
ATOM 2377 C C . ASP A 1 301 ? -7.085 -24.677 -7.355 1.00 47.62 301 ASP A C 1
ATOM 2379 O O . ASP A 1 301 ? -6.997 -23.832 -8.244 1.00 47.62 301 ASP A O 1
ATOM 2383 N N . ALA A 1 302 ? -8.123 -25.514 -7.265 1.00 39.44 302 ALA A N 1
ATOM 2384 C CA . ALA A 1 302 ? -9.288 -25.556 -8.142 1.00 39.44 302 ALA A CA 1
ATOM 2385 C C . ALA A 1 302 ? -10.425 -24.587 -7.753 1.00 39.44 302 ALA A C 1
ATOM 2387 O O . ALA A 1 302 ? -11.405 -24.499 -8.489 1.00 39.44 302 ALA A O 1
ATOM 2388 N N . GLN A 1 303 ? -10.338 -23.878 -6.623 1.00 45.84 303 GLN A N 1
ATOM 2389 C CA . GLN A 1 303 ? -11.329 -22.863 -6.257 1.00 45.84 303 GLN A CA 1
ATOM 2390 C C . GLN A 1 303 ? -10.934 -21.527 -6.912 1.00 45.84 303 GLN A C 1
ATOM 2392 O O . GLN A 1 303 ? -9.864 -20.995 -6.596 1.00 45.84 303 GLN A O 1
ATOM 2397 N N . PRO A 1 304 ? -11.740 -20.972 -7.839 1.00 47.62 304 PRO A N 1
ATOM 2398 C CA . PRO A 1 304 ? -11.431 -19.708 -8.485 1.00 47.62 304 PRO A CA 1
ATOM 2399 C C . PRO A 1 304 ? -11.681 -18.585 -7.483 1.00 47.62 304 PRO A C 1
ATOM 2401 O O . PRO A 1 304 ? -12.751 -17.987 -7.421 1.00 47.62 304 PRO A O 1
ATOM 2404 N N . LEU A 1 305 ? -10.673 -18.292 -6.675 1.00 52.84 305 LEU A N 1
ATOM 2405 C CA . LEU A 1 305 ? -10.565 -16.980 -6.076 1.00 52.84 305 LEU A CA 1
ATOM 2406 C C . LEU A 1 305 ? -10.331 -15.995 -7.217 1.00 52.84 305 LEU A C 1
ATOM 2408 O O . LEU A 1 305 ? -9.252 -15.992 -7.822 1.00 52.84 305 LEU A O 1
ATOM 2412 N N . ASP A 1 306 ? -11.326 -15.145 -7.470 1.00 63.62 306 ASP A N 1
ATOM 2413 C CA . ASP A 1 306 ? -11.185 -13.948 -8.302 1.00 63.62 306 ASP A CA 1
ATOM 2414 C C . ASP A 1 306 ? -9.884 -13.202 -7.949 1.00 63.62 306 ASP A C 1
ATOM 2416 O O . ASP A 1 306 ? -9.185 -12.728 -8.825 1.00 63.62 306 ASP A O 1
ATOM 2420 N N . LEU A 1 307 ? -9.424 -13.268 -6.692 1.00 80.06 307 LEU A N 1
ATOM 2421 C CA . LEU A 1 307 ? -8.147 -12.719 -6.233 1.00 80.06 307 LEU A CA 1
ATOM 2422 C C . LEU A 1 307 ? -6.922 -13.034 -7.117 1.00 80.06 307 LEU A C 1
ATOM 2424 O O . LEU A 1 307 ? -6.172 -12.107 -7.421 1.00 80.06 307 LEU A O 1
ATOM 2428 N N . LYS A 1 308 ? -6.673 -14.293 -7.522 1.00 82.62 308 LYS A N 1
ATOM 2429 C CA . LYS A 1 308 ? -5.495 -14.623 -8.366 1.00 82.62 308 LYS A CA 1
ATOM 2430 C C . LYS A 1 308 ? -5.659 -14.026 -9.767 1.00 82.62 308 LYS A C 1
ATOM 2432 O O . LYS A 1 308 ? -4.709 -13.479 -10.325 1.00 82.62 308 LYS A O 1
ATOM 2437 N N . HIS A 1 309 ? -6.876 -14.091 -10.304 1.00 84.94 309 HIS A N 1
ATOM 2438 C CA . HIS A 1 309 ? -7.209 -13.556 -11.619 1.00 84.94 309 HIS A CA 1
ATOM 2439 C C . HIS A 1 309 ? -7.130 -12.025 -11.648 1.00 84.94 309 HIS A C 1
ATOM 2441 O O . HIS A 1 309 ? -6.438 -11.460 -12.488 1.00 84.94 309 HIS A O 1
ATOM 2447 N N . LEU A 1 310 ? -7.755 -11.366 -10.681 1.00 88.94 310 LEU A N 1
ATOM 2448 C CA . LEU A 1 310 ? -7.723 -9.935 -10.434 1.00 88.94 310 LEU A CA 1
ATOM 2449 C C . LEU A 1 310 ? -6.293 -9.427 -10.213 1.00 88.94 310 LEU A C 1
ATOM 2451 O O . LEU A 1 310 ? -5.869 -8.469 -10.853 1.00 88.94 310 LEU A O 1
ATOM 2455 N N . SER A 1 311 ? -5.506 -10.114 -9.380 1.00 93.31 311 SER A N 1
ATOM 2456 C CA . SER A 1 311 ? -4.082 -9.807 -9.183 1.00 93.31 311 SER A CA 1
ATOM 2457 C C . SER A 1 311 ? -3.300 -9.911 -10.496 1.00 93.31 311 SER A C 1
ATOM 2459 O O . SER A 1 311 ? -2.503 -9.033 -10.818 1.00 93.31 311 SER A O 1
ATOM 2461 N N . ALA A 1 312 ? -3.550 -10.955 -11.291 1.00 94.50 312 ALA A N 1
ATOM 2462 C CA . ALA A 1 312 ? -2.935 -11.146 -12.601 1.00 94.50 312 ALA A CA 1
ATOM 2463 C C . ALA A 1 312 ? -3.336 -10.053 -13.613 1.00 94.50 312 ALA A C 1
ATOM 2465 O O . ALA A 1 312 ? -2.484 -9.598 -14.381 1.00 94.50 312 ALA A O 1
ATOM 2466 N N . GLN A 1 313 ? -4.594 -9.599 -13.593 1.00 94.38 313 GLN A N 1
ATOM 2467 C CA . GLN A 1 313 ? -5.071 -8.476 -14.406 1.00 94.38 313 GLN A CA 1
ATOM 2468 C C . GLN A 1 313 ? -4.392 -7.161 -14.001 1.00 94.38 313 GLN A C 1
ATOM 2470 O O . GLN A 1 313 ? -3.896 -6.447 -14.870 1.00 94.38 313 GLN A O 1
ATOM 2475 N N . LEU A 1 314 ? -4.288 -6.865 -12.700 1.00 96.06 314 LEU A N 1
ATOM 2476 C CA . LEU A 1 314 ? -3.597 -5.668 -12.202 1.00 96.06 314 LEU A CA 1
ATOM 2477 C C . LEU A 1 314 ? -2.105 -5.675 -12.559 1.00 96.06 314 LEU A C 1
ATOM 2479 O O . LEU A 1 314 ? -1.569 -4.639 -12.953 1.00 96.06 314 LEU A O 1
ATOM 2483 N N . ILE A 1 315 ? -1.441 -6.837 -12.483 1.00 97.12 315 ILE A N 1
ATOM 2484 C CA . ILE A 1 315 ? -0.054 -6.993 -12.949 1.00 97.12 315 ILE A CA 1
ATOM 2485 C C . ILE A 1 315 ? 0.046 -6.667 -14.440 1.00 97.12 315 ILE A C 1
ATOM 2487 O O . ILE A 1 315 ? 0.926 -5.902 -14.832 1.00 97.12 315 ILE A O 1
ATOM 2491 N N . ALA A 1 316 ? -0.843 -7.228 -15.265 1.00 95.31 316 ALA A N 1
ATOM 2492 C CA . ALA A 1 316 ? -0.835 -6.989 -16.703 1.00 95.31 316 ALA A CA 1
ATOM 2493 C C . ALA A 1 316 ? -1.039 -5.503 -17.026 1.00 95.31 316 ALA A C 1
ATOM 2495 O O . ALA A 1 316 ? -0.184 -4.923 -17.690 1.00 95.31 316 ALA A O 1
ATOM 2496 N N . LEU A 1 317 ? -2.087 -4.875 -16.478 1.00 94.62 317 LEU A N 1
ATOM 2497 C CA . LEU A 1 317 ? -2.384 -3.451 -16.674 1.00 94.62 317 LEU A CA 1
ATOM 2498 C C . LEU A 1 317 ? -1.213 -2.557 -16.248 1.00 94.62 317 LEU A C 1
ATOM 2500 O O . LEU A 1 317 ? -0.815 -1.657 -16.992 1.00 94.62 317 LEU A O 1
ATOM 2504 N N . SER A 1 318 ? -0.619 -2.836 -15.082 1.00 95.25 318 SER A N 1
ATOM 2505 C CA . SER A 1 318 ? 0.541 -2.099 -14.577 1.00 95.25 318 SER A CA 1
ATOM 2506 C C . SER A 1 318 ? 1.736 -2.207 -15.523 1.00 95.25 318 SER A C 1
ATOM 2508 O O . SER A 1 318 ? 2.303 -1.190 -15.914 1.00 95.25 318 SER A O 1
ATOM 2510 N N . VAL A 1 319 ? 2.100 -3.427 -15.937 1.00 94.12 319 VAL A N 1
ATOM 2511 C CA . VAL A 1 319 ? 3.249 -3.672 -16.821 1.00 94.12 319 VAL A CA 1
ATOM 2512 C C . VAL A 1 319 ? 3.038 -3.041 -18.194 1.00 94.12 319 VAL A C 1
ATOM 2514 O O . VAL A 1 319 ? 3.950 -2.381 -18.690 1.00 94.12 319 VAL A O 1
ATOM 2517 N N . THR A 1 320 ? 1.853 -3.193 -18.792 1.00 90.06 320 THR A N 1
ATOM 2518 C CA . THR A 1 320 ? 1.541 -2.578 -20.091 1.00 90.06 320 THR A CA 1
ATOM 2519 C C . THR A 1 320 ? 1.499 -1.057 -20.010 1.00 90.06 320 THR A C 1
ATOM 2521 O O . THR A 1 320 ? 1.877 -0.388 -20.958 1.00 90.06 320 THR A O 1
ATOM 2524 N N . GLY A 1 321 ? 1.110 -0.491 -18.864 1.00 87.69 321 GLY A N 1
ATOM 2525 C CA . GLY A 1 321 ? 1.049 0.957 -18.666 1.00 87.69 321 GLY A CA 1
ATOM 2526 C C . GLY A 1 321 ? 2.398 1.675 -18.637 1.00 87.69 321 GLY A C 1
ATOM 2527 O O . GLY A 1 3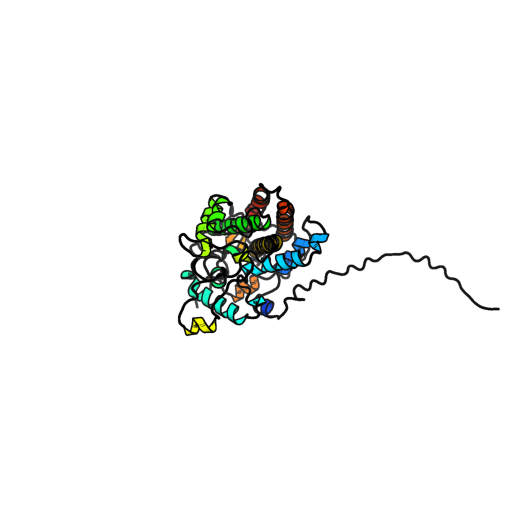21 ? 2.438 2.894 -18.798 1.00 87.69 321 GLY A O 1
ATOM 2528 N N . ARG A 1 322 ? 3.505 0.945 -18.447 1.00 89.88 322 ARG A N 1
ATOM 2529 C CA . ARG A 1 322 ? 4.857 1.519 -18.311 1.00 89.88 322 ARG A CA 1
ATOM 2530 C C . ARG A 1 322 ? 5.467 1.999 -19.624 1.00 89.88 322 ARG A C 1
ATOM 2532 O O . ARG A 1 322 ? 6.501 2.661 -19.594 1.00 89.88 322 ARG A O 1
ATOM 2539 N N . ASP A 1 323 ? 4.861 1.676 -20.763 1.00 72.06 323 ASP A N 1
ATOM 2540 C CA . ASP A 1 323 ? 5.357 2.044 -22.094 1.00 72.06 323 ASP A CA 1
ATOM 2541 C C . ASP A 1 323 ? 5.168 3.533 -22.452 1.00 72.06 323 ASP A C 1
ATOM 2543 O O . ASP A 1 323 ? 5.591 3.976 -23.520 1.00 72.06 323 ASP A O 1
ATOM 2547 N N . GLY A 1 324 ? 4.575 4.328 -21.553 1.00 59.78 324 GLY A N 1
ATOM 2548 C CA . GLY A 1 324 ? 4.403 5.770 -21.728 1.00 59.78 324 GLY A CA 1
ATOM 2549 C C . GLY A 1 324 ? 3.183 6.169 -22.563 1.00 59.78 324 GLY A C 1
ATOM 2550 O O . GLY A 1 324 ? 2.966 7.360 -22.771 1.00 59.78 324 GLY A O 1
ATOM 2551 N N . THR A 1 325 ? 2.348 5.217 -22.991 1.00 55.94 325 THR A N 1
ATOM 2552 C CA . THR A 1 325 ? 1.044 5.505 -23.625 1.00 55.94 325 THR A CA 1
ATOM 2553 C C . THR A 1 325 ? -0.087 5.708 -22.597 1.00 55.94 325 THR A C 1
ATOM 2555 O O . THR A 1 325 ? -1.210 6.083 -22.939 1.00 55.94 325 THR A O 1
ATOM 2558 N N . GLY A 1 326 ? 0.211 5.476 -21.314 1.00 51.72 326 GLY A N 1
ATOM 2559 C CA . GLY A 1 326 ? -0.742 5.167 -20.248 1.00 51.72 326 GLY A CA 1
ATOM 2560 C C . GLY A 1 326 ? -1.393 6.332 -19.501 1.00 51.72 326 GLY A C 1
ATOM 2561 O O . GLY A 1 326 ? -1.453 6.288 -18.279 1.00 51.72 326 GLY A O 1
ATOM 2562 N N . ALA A 1 327 ? -1.973 7.323 -20.180 1.00 51.22 327 ALA A N 1
ATOM 2563 C CA . ALA A 1 327 ? -2.804 8.333 -19.498 1.00 51.22 327 ALA A CA 1
ATOM 2564 C C . ALA A 1 327 ? -4.203 7.820 -19.060 1.00 51.22 327 ALA A C 1
ATOM 2566 O O . ALA A 1 327 ? -5.057 8.613 -18.678 1.00 51.22 327 ALA A O 1
ATOM 2567 N N . ALA A 1 328 ? -4.467 6.509 -19.109 1.00 65.06 328 ALA A N 1
ATOM 2568 C CA . ALA A 1 328 ? -5.785 5.935 -18.810 1.00 65.06 328 ALA A CA 1
ATOM 2569 C C . ALA A 1 328 ? -5.733 4.541 -18.150 1.00 65.06 328 ALA A C 1
ATOM 2571 O O . ALA A 1 328 ? -6.724 3.814 -18.176 1.00 65.06 328 ALA A O 1
ATOM 2572 N N . GLN A 1 329 ? -4.593 4.119 -17.588 1.00 83.94 329 GLN A N 1
ATOM 2573 C CA . GLN A 1 329 ? -4.493 2.772 -17.004 1.00 83.94 329 GLN A CA 1
ATOM 2574 C C . GLN A 1 329 ? -5.192 2.684 -15.650 1.00 83.94 329 GLN A C 1
ATOM 2576 O O . GLN A 1 329 ? -5.861 1.688 -15.375 1.00 83.94 329 GLN A O 1
ATOM 2581 N N . TRP A 1 330 ? -5.137 3.750 -14.843 1.00 91.56 330 TRP A N 1
ATOM 2582 C CA . TRP A 1 330 ? -5.981 3.839 -13.651 1.00 91.56 330 TRP A CA 1
ATOM 2583 C C . TRP A 1 330 ? -7.469 3.666 -13.983 1.00 91.56 330 TRP A C 1
ATOM 2585 O O . TRP A 1 330 ? -8.172 2.961 -13.272 1.00 91.56 330 TRP A O 1
ATOM 2595 N N . GLU A 1 331 ? -7.945 4.215 -15.102 1.00 90.44 331 GLU A N 1
ATOM 2596 C CA . GLU A 1 331 ? -9.349 4.083 -15.517 1.00 90.44 331 GLU A CA 1
ATOM 2597 C C . GLU A 1 331 ? -9.748 2.642 -15.868 1.00 90.44 331 GLU A C 1
ATOM 2599 O O . GLU A 1 331 ? -10.915 2.282 -15.737 1.00 90.44 331 GLU A O 1
ATOM 2604 N N . GLN A 1 332 ? -8.786 1.799 -16.255 1.00 91.94 332 GLN A N 1
ATOM 2605 C CA . GLN A 1 332 ? -9.004 0.368 -16.486 1.00 91.94 332 GLN A CA 1
ATOM 2606 C C . GLN A 1 332 ? -8.899 -0.451 -15.194 1.00 91.94 332 GLN A C 1
ATOM 2608 O O . GLN A 1 332 ? -9.655 -1.401 -15.002 1.00 91.94 332 GLN A O 1
ATOM 2613 N N . ALA A 1 333 ? -7.984 -0.085 -14.293 1.00 93.69 333 ALA A N 1
ATOM 2614 C CA . ALA A 1 333 ? -7.797 -0.774 -13.017 1.00 93.69 333 ALA A CA 1
ATOM 2615 C C . ALA A 1 333 ? -8.859 -0.406 -11.969 1.00 93.69 333 ALA A C 1
ATOM 2617 O O . ALA A 1 333 ? -9.210 -1.230 -11.124 1.00 93.69 333 ALA A O 1
ATOM 2618 N N . ARG A 1 334 ? -9.393 0.818 -12.015 1.00 94.88 334 ARG A N 1
ATOM 2619 C CA . ARG A 1 334 ? -10.342 1.337 -11.027 1.00 94.88 334 ARG A CA 1
ATOM 2620 C C . ARG A 1 334 ? -11.601 0.472 -10.903 1.00 94.88 334 ARG A C 1
ATOM 2622 O O . ARG A 1 334 ? -11.883 0.087 -9.775 1.00 94.88 334 ARG A O 1
ATOM 2629 N N . PRO A 1 335 ? -12.321 0.093 -11.979 1.00 93.00 335 PRO A N 1
ATOM 2630 C CA . PRO A 1 335 ? -13.518 -0.743 -11.853 1.00 93.00 335 PRO A CA 1
ATOM 2631 C C . PRO A 1 335 ? -13.236 -2.111 -11.219 1.00 93.00 335 PRO A C 1
ATOM 2633 O O . PRO A 1 335 ? -14.057 -2.627 -10.466 1.00 93.00 335 PRO A O 1
ATOM 2636 N N . LEU A 1 336 ? -12.056 -2.682 -11.487 1.00 91.88 336 LEU A N 1
ATOM 2637 C CA . LEU A 1 336 ? -11.614 -3.948 -10.902 1.00 91.88 336 LEU A CA 1
ATOM 2638 C C . LEU A 1 336 ? -11.449 -3.830 -9.378 1.00 91.88 336 LEU A C 1
ATOM 2640 O O . LEU A 1 336 ? -11.923 -4.675 -8.619 1.00 91.88 336 LEU A O 1
ATOM 2644 N N . LEU A 1 337 ? -10.817 -2.746 -8.924 1.00 93.50 337 LEU A N 1
ATOM 2645 C CA . LEU A 1 337 ? -10.635 -2.449 -7.503 1.00 93.50 337 LEU A CA 1
ATOM 2646 C C . LEU A 1 337 ? -11.953 -2.037 -6.832 1.00 93.50 337 LEU A C 1
ATOM 2648 O O . LEU A 1 337 ? -12.243 -2.477 -5.724 1.00 93.50 337 LEU A O 1
ATOM 2652 N N . GLU A 1 338 ? -12.789 -1.246 -7.503 1.00 92.69 338 GLU A N 1
ATOM 2653 C CA . GLU A 1 338 ? -14.109 -0.862 -6.998 1.00 92.69 338 GLU A CA 1
ATOM 2654 C C . GLU A 1 338 ? -15.015 -2.072 -6.787 1.00 92.69 338 GLU A C 1
ATOM 2656 O O . GLU A 1 338 ? -15.737 -2.094 -5.791 1.00 92.69 338 GLU A O 1
ATOM 2661 N N . HIS A 1 339 ? -14.938 -3.070 -7.674 1.00 87.88 339 HIS A N 1
ATOM 2662 C CA . HIS A 1 339 ? -15.623 -4.348 -7.515 1.00 87.88 339 HIS A CA 1
ATOM 2663 C C . HIS A 1 339 ? -15.074 -5.140 -6.321 1.00 87.88 339 HIS A C 1
ATOM 2665 O O . HIS A 1 339 ? -15.842 -5.588 -5.472 1.00 87.88 339 HIS A O 1
ATOM 2671 N N . ALA A 1 340 ? -13.746 -5.255 -6.204 1.00 87.56 340 ALA A N 1
ATOM 2672 C CA . ALA A 1 340 ? -13.102 -5.976 -5.104 1.00 87.56 340 ALA A CA 1
ATOM 2673 C C . ALA A 1 340 ? -13.408 -5.376 -3.721 1.00 87.56 340 ALA A C 1
ATOM 2675 O O . ALA A 1 340 ? -13.437 -6.097 -2.719 1.00 87.56 340 ALA A O 1
ATOM 2676 N N . PHE A 1 341 ? -13.654 -4.066 -3.672 1.00 91.25 341 PHE A N 1
ATOM 2677 C CA . PHE A 1 341 ? -14.000 -3.313 -2.471 1.00 91.25 341 PHE A CA 1
ATOM 2678 C C . PHE A 1 341 ? -15.442 -2.788 -2.506 1.00 91.25 341 PHE A C 1
ATOM 2680 O O . PHE A 1 341 ? -15.716 -1.722 -1.951 1.00 91.25 341 PHE A O 1
ATOM 2687 N N . ASP A 1 342 ? -16.374 -3.482 -3.166 1.00 89.81 342 ASP A N 1
ATOM 2688 C CA . ASP A 1 342 ? -17.774 -3.052 -3.212 1.00 89.81 342 ASP A CA 1
ATOM 2689 C C . ASP A 1 342 ? -18.407 -3.090 -1.814 1.00 89.81 342 ASP A C 1
ATOM 2691 O O . ASP A 1 342 ? -18.471 -4.139 -1.180 1.00 89.81 342 ASP A O 1
ATOM 2695 N N . ILE A 1 343 ? -18.907 -1.944 -1.349 1.00 87.81 343 ILE A N 1
ATOM 2696 C CA . ILE A 1 343 ? -19.581 -1.786 -0.050 1.00 87.81 343 ILE A CA 1
ATOM 2697 C C . ILE A 1 343 ? -21.088 -1.559 -0.207 1.00 87.81 343 ILE A C 1
ATOM 2699 O O . ILE A 1 343 ? -21.745 -1.148 0.743 1.00 87.81 343 ILE A O 1
ATOM 2703 N N . SER A 1 344 ? -21.669 -1.815 -1.384 1.00 84.06 344 SER A N 1
ATOM 2704 C CA . SER A 1 344 ? -23.113 -1.666 -1.635 1.00 84.06 344 SER A CA 1
ATOM 2705 C C . SER A 1 344 ? -23.991 -2.483 -0.675 1.00 84.06 344 SER A C 1
ATOM 2707 O O . SER A 1 344 ? -25.163 -2.170 -0.464 1.00 84.06 344 SER A O 1
ATOM 2709 N N . ARG A 1 345 ? -23.418 -3.535 -0.080 1.00 71.38 345 ARG A N 1
ATOM 2710 C CA . ARG A 1 345 ? -24.048 -4.405 0.919 1.00 71.38 345 ARG A CA 1
ATOM 2711 C C . ARG A 1 345 ? -23.636 -4.086 2.357 1.00 71.38 345 ARG A C 1
ATOM 2713 O O . ARG A 1 345 ? -24.159 -4.718 3.270 1.00 71.38 345 ARG A O 1
ATOM 2720 N N . ALA A 1 346 ? -22.728 -3.135 2.569 1.00 68.31 346 ALA A N 1
ATOM 2721 C CA . ALA A 1 346 ? -22.260 -2.777 3.897 1.00 68.31 346 ALA A CA 1
ATOM 2722 C C . ALA A 1 346 ? -23.396 -2.188 4.734 1.00 68.31 346 ALA A C 1
ATOM 2724 O O . ALA A 1 346 ? -24.125 -1.293 4.300 1.00 68.31 346 ALA A O 1
ATOM 2725 N N . GLN A 1 347 ? -23.536 -2.681 5.960 1.00 60.06 347 GLN A N 1
ATOM 2726 C CA . GLN A 1 347 ? -24.443 -2.072 6.922 1.00 60.06 347 GLN A CA 1
ATOM 2727 C C . GLN A 1 347 ? -23.819 -0.762 7.442 1.00 60.06 347 GLN A C 1
ATOM 2729 O O . GLN A 1 347 ? -22.607 -0.712 7.654 1.00 60.06 347 GLN A O 1
ATOM 2734 N N . PRO A 1 348 ? -24.609 0.295 7.712 1.00 51.59 348 PRO A N 1
ATOM 2735 C CA . PRO A 1 348 ? -24.110 1.581 8.218 1.00 51.59 348 PRO A CA 1
ATOM 2736 C C . PRO A 1 348 ? -23.604 1.532 9.675 1.00 51.59 348 PRO A C 1
ATOM 2738 O O . PRO A 1 348 ? -23.416 2.574 10.301 1.00 51.59 348 PRO A O 1
ATOM 2741 N N . VAL A 1 349 ? -23.398 0.340 10.242 1.00 52.12 349 VAL A N 1
ATOM 2742 C CA . VAL A 1 349 ? -22.922 0.175 11.617 1.00 52.12 349 VAL A CA 1
ATOM 2743 C C . VAL A 1 349 ? -21.464 0.608 11.747 1.00 52.12 349 VAL A C 1
ATOM 2745 O O . VAL A 1 349 ? -20.574 0.134 11.043 1.00 52.12 349 VAL A O 1
ATOM 2748 N N . SER A 1 350 ? -21.218 1.500 12.706 1.00 48.91 350 SER A N 1
ATOM 2749 C CA . SER A 1 350 ? -19.894 1.710 13.286 1.00 48.91 350 SER A CA 1
ATOM 2750 C C . SER A 1 350 ? -19.446 0.456 14.039 1.00 48.91 350 SER A C 1
ATOM 2752 O O . SER A 1 350 ? -20.268 -0.164 14.711 1.00 48.91 350 SER A O 1
ATOM 2754 N N . GLY A 1 351 ? -18.146 0.161 14.030 1.00 49.81 351 GLY A N 1
ATOM 2755 C CA . GLY A 1 351 ? -17.548 -0.842 14.916 1.00 49.81 351 GLY A CA 1
ATOM 2756 C C . GLY A 1 351 ? -17.090 -2.088 14.175 1.00 49.81 351 GLY A C 1
ATOM 2757 O O . GLY A 1 351 ? -17.880 -2.977 13.904 1.00 49.81 351 GLY A O 1
ATOM 2758 N N . ALA A 1 352 ? -15.800 -2.127 13.856 1.00 45.44 352 ALA A N 1
ATOM 2759 C CA . ALA A 1 352 ? -15.131 -3.232 13.181 1.00 45.44 352 ALA A CA 1
ATOM 2760 C C . ALA A 1 352 ? -15.390 -4.618 13.804 1.00 45.44 352 ALA A C 1
ATOM 2762 O O . ALA A 1 352 ? -15.483 -4.753 15.021 1.00 45.44 352 ALA A O 1
ATOM 2763 N N . ILE A 1 353 ? -15.411 -5.659 12.969 1.00 54.66 353 ILE A N 1
ATOM 2764 C CA . ILE A 1 353 ? -15.602 -7.052 13.407 1.00 54.66 353 ILE A CA 1
ATOM 2765 C C . ILE A 1 353 ? -14.261 -7.708 13.709 1.00 54.66 353 ILE A C 1
ATOM 2767 O O . ILE A 1 353 ? -13.210 -7.343 13.172 1.00 54.66 353 ILE A O 1
ATOM 2771 N N . GLY A 1 354 ? -14.360 -8.788 14.475 1.00 45.56 354 GLY A N 1
ATOM 2772 C CA . GLY A 1 354 ? -13.528 -9.968 14.289 1.00 45.56 354 GLY A CA 1
ATOM 2773 C C . GLY A 1 354 ? -12.730 -10.248 15.534 1.00 45.56 354 GLY A C 1
ATOM 2774 O O . GLY A 1 354 ? -11.637 -9.734 15.692 1.00 45.56 354 GLY A O 1
ATOM 2775 N N . TYR A 1 355 ? -13.272 -11.087 16.413 1.00 51.78 355 TYR A N 1
ATOM 2776 C CA . TYR A 1 355 ? -12.603 -11.517 17.643 1.00 51.78 355 TYR A CA 1
ATOM 2777 C C . TYR A 1 355 ? -12.464 -10.416 18.686 1.00 51.78 355 TYR A C 1
ATOM 2779 O O . TYR A 1 355 ? -11.369 -10.217 19.209 1.00 51.78 355 TYR A O 1
ATOM 2787 N N . GLU A 1 356 ? -13.558 -9.717 19.000 1.00 50.78 356 GLU A N 1
ATOM 2788 C CA . GLU A 1 356 ? -13.587 -8.813 20.152 1.00 50.78 356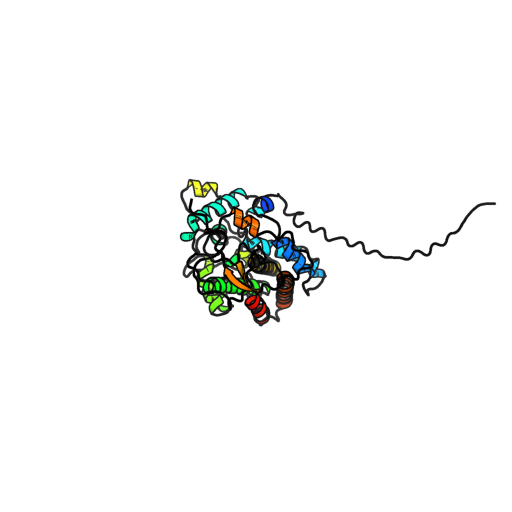 GLU A CA 1
ATOM 2789 C C . GLU A 1 356 ? -12.893 -9.484 21.340 1.00 50.78 356 GLU A C 1
ATOM 2791 O O . GLU A 1 356 ? -13.147 -10.658 21.647 1.00 50.78 356 GLU A O 1
ATOM 2796 N N . LYS A 1 357 ? -11.947 -8.765 21.953 1.00 47.53 357 LYS A N 1
ATOM 2797 C CA . LYS A 1 357 ? -11.350 -9.196 23.214 1.00 47.53 357 LYS A CA 1
ATOM 2798 C C . LYS A 1 357 ? -12.512 -9.481 24.155 1.00 47.53 357 LYS A C 1
ATOM 2800 O O . LYS A 1 357 ? -13.227 -8.553 24.509 1.00 47.53 357 LYS A O 1
ATOM 2805 N N . LEU A 1 358 ? -12.710 -10.748 24.519 1.00 39.66 358 LEU A N 1
ATOM 2806 C CA . LEU A 1 358 ? -13.600 -11.080 25.623 1.00 39.66 358 LEU A CA 1
ATOM 2807 C C . LEU A 1 358 ? -13.113 -10.242 26.803 1.00 39.66 358 LEU A C 1
ATOM 2809 O O . LEU A 1 358 ? -11.937 -10.356 27.174 1.00 39.66 358 LEU A O 1
ATOM 2813 N N . ASP A 1 359 ? -13.975 -9.364 27.312 1.00 33.38 359 ASP A N 1
ATOM 2814 C CA . ASP A 1 359 ? -13.696 -8.630 28.539 1.00 33.38 359 ASP A CA 1
ATOM 2815 C C . ASP A 1 359 ? -13.271 -9.663 29.590 1.00 33.38 359 ASP A C 1
ATOM 2817 O O . ASP A 1 359 ? -13.974 -10.646 29.841 1.00 33.38 359 ASP A O 1
ATOM 2821 N N . ARG A 1 360 ? -12.053 -9.497 30.106 1.00 34.16 360 ARG A N 1
ATOM 2822 C CA . ARG A 1 360 ? -11.557 -10.273 31.242 1.00 34.16 360 ARG A CA 1
ATOM 2823 C C . ARG A 1 360 ? -11.918 -9.576 32.532 1.00 34.16 360 ARG A C 1
ATOM 2825 O O . ARG A 1 360 ? -11.703 -8.343 32.583 1.00 34.16 360 ARG A O 1
#

Foldseek 3Di:
DDDDDDDPDPDPPPPPPPPPPPPPPVCPPLDPCLVCVLAVDLQLLVLLLLLLVVFPDDVVLNPDPLLSVLLSLLLCCLVPQLCCSVVVNSVQLVLLQVVLLVCQVVDAQQFDSSSCRQQHVNVLLLVAHSDLQDWLVNSLLLVLLLLQQLLCLLLCLAFQQDFLLCVLVSGDVSSSVSSCRRHPDDDDPSSRDGLCLRQVSQWDFDGPVVVVVVVDDRGHTDSPPDPPPDDSNSSSSSSLSSSLNSLLSLLFLLFFDFPPDDPDLPSQAPPTWATQFTARNSQADPVQSSVRRDDPPPDDPPGDPVSSVLSSHSVNLSVVSNPPPNPCSCVVNVVSSCRNHHHVNYDRDRGHDDHGPPDD

Organism: Pseudomonas putida (NCBI:txid303)

Secondary structure (DSSP, 8-state):
-------------------------TTSSS-STTHHHHSS--HHHHHHHHHHHHSSS-HHHHT-HHHHHHHHHHHTTTT-TT-HHHHT-HHHHHHHHHHHHHSTTT--TTS-HHHHHHSSTTGGGGT--SSTT--HHHHHHHHHHHHHHHHHHHHTSS-TT--GGGGGGGS-HHHHHHHIIIIITTT-GGGG--HHHHHS---B---HHHHHTTT------B--S--S-S-HHHHHHHHHHHHHHHHHHTT-TTTEEEESP-SSS-TTSTT--EEEEE--GGGB-HHHHHHHTSPPTT--TTS--HHHHHHHHHHHHHHHHTTTT-TTHHHHHHHHHHHHT--TT-----S--S-B----

Radius of gyration: 22.55 Å; chains: 1; bounding box: 58×86×69 Å

Sequence (360 aa):
MRAYRILSAATLCLVSASASAFQLSPYGKVNNGAYTRVFSEAVHENLTLASIRQAAIPDALKADQNFIESLIAGARWNDDPLGFMKTGVPVDFYLSFKDSCKRSTQINPTWDLMYRTHCGDMQYLHAMASSALETTTQTRARIMMWAEFTFRVSTGEIPKNRYFRSVPQLMSPEGGEQFSQSLTHSNTRRLLWQPEDLFSRNCTRMPALKAMLRGHGWTESRCDDSHNEHAASTIQNLALGSLLHLLQDSFSDSHVRRFPLHDEHVSRLAGVQGVEQFGNYAKQDSSRHKVADRLPETANDAQPLDLKHLSAQLIALSVTGRDGTGAAQWEQARPLLEHAFDISRAQPVSGAIGYEKLDR